Protein AF-A0A5K3FWZ1-F1 (afdb_monomer_lite)

pLDDT: mean 82.26, std 16.2, range [32.91, 98.75]

Sequence (265 aa):
VGGKDLIKRSWKDLSDYVTLICDGVNLTSRLTELRPHVLLFLNIPKYSAGTVPWGHSSDPESQQRIDDKKIEVIGLTTASLATLQMGGHGDRICQCSEVQLTTRKVIPMQVDGEPCRLGPSIITIKLRNQAFVVQKSRRIDGSSPAHFSAANTSGRLVKIYIIYPDQSGTPETLDHLCQSAQHFVSLRIGPYSDLSAVRRQIKHFSNSPNCSASTVLPKQWIFLDMTAINGFVFGIDPNLESAHFITDILSNDNELFLLRQDDQK

Foldseek 3Di:
DDVVVLVVLVQLVVLVFKWKAFPNRTLSVVCVVQSFSDKDKDLDQADDPRFGQLADDPDPVSDRDNPPLWIFIFGHHSVQVVCRVVNGYTHGSDIGQKMWMFGRAFDWDDDPRRTDTDGGDIDMDHDDDDDDDDDDPDDPPPPDVPPPDPDDDQADWAWEWEFDDDPPPDPAFPVRRVVRTHTFDTDRHHQFDFQVNVVVVVVVLLPDPPNPTPDHDAPDKFWWQPPDDVRDIDTDDPVCRRVDGLNRRADPVNYTYIYHDDDDD

Organism: Mesocestoides corti (NCBI:txid53468)

Structure (mmCIF, N/CA/C/O backbone):
data_AF-A0A5K3FWZ1-F1
#
_entry.id   AF-A0A5K3FWZ1-F1
#
loop_
_atom_site.group_PDB
_atom_site.id
_atom_site.type_symbol
_atom_site.label_atom_id
_atom_site.label_alt_id
_atom_site.label_comp_id
_atom_site.label_asym_id
_atom_site.label_entity_id
_atom_site.label_seq_id
_atom_site.pdbx_PDB_ins_code
_atom_site.Cartn_x
_atom_site.Cartn_y
_atom_site.Cartn_z
_atom_site.occupancy
_atom_site.B_iso_or_equiv
_atom_site.auth_seq_id
_atom_site.auth_comp_id
_atom_site.auth_asym_id
_atom_site.auth_atom_id
_atom_site.pdbx_PDB_model_num
ATOM 1 N N . VAL A 1 1 ? -19.034 4.612 3.004 1.00 46.56 1 VAL A N 1
ATOM 2 C CA . VAL A 1 1 ? -18.635 5.679 3.956 1.00 46.56 1 VAL A CA 1
ATOM 3 C C . VAL A 1 1 ? -18.274 6.893 3.121 1.00 46.56 1 VAL A C 1
ATOM 5 O O . VAL A 1 1 ? -17.446 6.748 2.238 1.00 46.56 1 VAL A O 1
ATOM 8 N N . GLY A 1 2 ? -18.947 8.033 3.275 1.00 50.38 2 GLY A N 1
ATOM 9 C CA . GLY A 1 2 ? -18.686 9.221 2.445 1.00 50.38 2 GLY A CA 1
ATOM 10 C C . GLY A 1 2 ? -18.022 10.332 3.254 1.00 50.38 2 GLY A C 1
ATOM 11 O O . GLY A 1 2 ? -18.261 10.430 4.456 1.00 50.38 2 GLY A O 1
ATOM 12 N N . GLY A 1 3 ? -17.265 11.222 2.602 1.00 58.53 3 GLY A N 1
ATOM 13 C CA . GLY A 1 3 ? -16.641 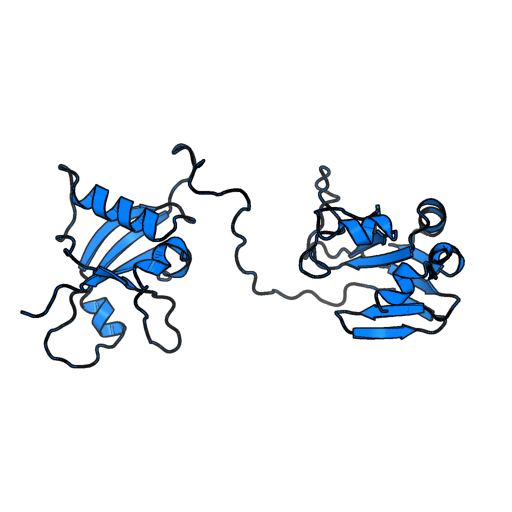12.389 3.252 1.00 58.53 3 GLY A CA 1
ATOM 14 C C . GLY A 1 3 ? -17.611 13.250 4.081 1.00 58.53 3 GLY A C 1
ATOM 15 O O . GLY A 1 3 ? -17.201 13.902 5.038 1.00 58.53 3 GLY A O 1
ATOM 16 N N . LYS A 1 4 ? -18.920 13.178 3.797 1.00 57.53 4 LYS A N 1
ATOM 17 C CA . LYS A 1 4 ? -19.986 13.834 4.571 1.00 57.53 4 LYS A CA 1
ATOM 18 C C . LYS A 1 4 ? -20.065 13.389 6.042 1.00 57.53 4 LYS A C 1
ATOM 20 O O . LYS A 1 4 ? -20.299 14.242 6.895 1.00 57.53 4 LYS A O 1
ATOM 25 N N . ASP A 1 5 ? -19.857 12.110 6.364 1.00 58.50 5 ASP A N 1
ATOM 26 C CA . ASP A 1 5 ? -19.957 11.615 7.754 1.00 58.50 5 ASP A CA 1
ATOM 27 C C . ASP A 1 5 ? -18.723 12.003 8.591 1.00 58.50 5 ASP A C 1
ATOM 29 O O . ASP A 1 5 ? -18.830 12.277 9.788 1.00 58.50 5 ASP A O 1
ATOM 33 N N . LEU A 1 6 ? -17.558 12.129 7.943 1.00 56.94 6 LEU A N 1
ATOM 34 C CA . LEU A 1 6 ? -16.326 12.630 8.565 1.00 56.94 6 LEU A CA 1
ATOM 35 C C . LEU A 1 6 ? -16.440 14.113 8.941 1.00 56.94 6 LEU A C 1
ATOM 37 O O . LEU A 1 6 ? -16.020 14.502 10.032 1.00 56.94 6 LEU A O 1
ATOM 41 N N . ILE A 1 7 ? -17.070 14.923 8.083 1.00 56.81 7 ILE A N 1
ATOM 42 C CA . ILE A 1 7 ? -17.349 16.343 8.358 1.00 56.81 7 ILE A CA 1
ATOM 43 C C . ILE A 1 7 ? -18.337 16.482 9.526 1.00 56.81 7 ILE A C 1
ATOM 45 O O . ILE A 1 7 ? -18.160 17.337 10.392 1.00 56.81 7 ILE A O 1
ATOM 49 N N . LYS A 1 8 ? -19.338 15.594 9.608 1.00 58.47 8 LYS A N 1
ATOM 50 C CA . LYS A 1 8 ? -20.315 15.563 10.709 1.00 58.47 8 LYS A CA 1
ATOM 51 C C . LYS A 1 8 ? -19.769 14.993 12.021 1.00 58.47 8 LYS A C 1
ATOM 53 O O . LYS A 1 8 ? -20.494 15.005 13.012 1.00 58.47 8 LYS A O 1
ATOM 58 N N . ARG A 1 9 ? -18.513 14.519 12.058 1.00 62.44 9 ARG A N 1
ATOM 59 C CA . ARG A 1 9 ? -17.860 13.968 13.263 1.00 62.44 9 ARG A CA 1
ATOM 60 C C . ARG A 1 9 ? -18.674 12.849 13.939 1.00 62.44 9 ARG A C 1
ATOM 62 O O . ARG A 1 9 ? -18.544 12.635 15.139 1.00 62.44 9 ARG A O 1
ATOM 69 N N . SER A 1 10 ? -19.491 12.115 13.181 1.00 65.06 10 SER A N 1
ATOM 70 C CA . SER A 1 10 ? -20.452 11.141 13.724 1.00 65.06 10 SER A CA 1
ATOM 71 C C . SER A 1 10 ? -19.809 9.889 14.337 1.00 65.06 10 SER A C 1
ATOM 73 O O . SER A 1 10 ? -20.514 9.057 14.898 1.00 65.06 10 SER A O 1
ATOM 75 N N . TRP A 1 11 ? -18.486 9.748 14.213 1.00 76.44 11 TRP A N 1
ATOM 76 C CA . TRP A 1 11 ? -17.707 8.578 14.632 1.00 76.44 11 TRP A CA 1
ATOM 77 C C . TRP A 1 11 ? -16.630 8.904 15.673 1.00 76.44 11 TRP A C 1
ATOM 79 O O . TRP A 1 11 ? -15.697 8.133 15.855 1.00 76.44 11 TRP A O 1
ATOM 89 N N . LYS A 1 12 ? -16.765 10.030 16.384 1.00 77.44 12 LYS A N 1
ATOM 90 C CA . LYS A 1 12 ? -15.873 10.409 17.498 1.00 77.44 12 LYS A CA 1
ATOM 91 C C . LYS A 1 12 ? -15.805 9.392 18.639 1.00 77.44 12 LYS A C 1
ATOM 93 O O . LYS A 1 12 ? -14.815 9.360 19.364 1.00 77.44 12 LYS A O 1
ATOM 98 N N . ASP A 1 13 ? -16.843 8.576 18.760 1.00 84.38 13 ASP A N 1
ATOM 99 C CA . ASP A 1 13 ? -17.013 7.600 19.835 1.00 84.38 13 ASP A CA 1
ATOM 100 C C . ASP A 1 13 ? -16.911 6.165 19.298 1.00 84.38 13 ASP A C 1
ATOM 102 O O . ASP A 1 13 ? -17.47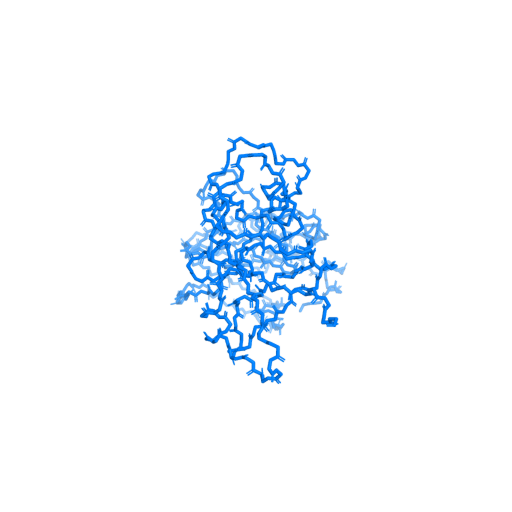6 5.238 19.867 1.00 84.38 13 ASP A O 1
ATOM 106 N N . LEU A 1 14 ? -16.225 5.962 18.161 1.00 90.31 14 LEU A N 1
ATOM 107 C CA . LEU A 1 14 ? -16.044 4.638 17.555 1.00 90.31 14 LEU A CA 1
ATOM 108 C C . LEU A 1 14 ? -15.515 3.615 18.572 1.00 90.31 14 LEU A C 1
ATOM 110 O O . LEU A 1 14 ? -16.021 2.492 18.607 1.00 90.31 14 LEU A O 1
ATOM 114 N N . SER A 1 15 ? -14.555 4.022 19.412 1.00 92.00 15 SER A N 1
ATOM 115 C CA . SER A 1 15 ? -13.960 3.217 20.489 1.00 92.00 15 SER A CA 1
ATOM 116 C C . SER A 1 15 ? -14.999 2.559 21.395 1.00 92.00 15 SER A C 1
ATOM 118 O O . SER A 1 15 ? -14.827 1.413 21.804 1.00 92.00 15 SER A O 1
ATOM 120 N N . ASP A 1 16 ? -16.114 3.237 21.654 1.00 93.31 16 ASP A N 1
ATOM 121 C CA . ASP A 1 16 ? -17.126 2.794 22.616 1.00 93.31 16 ASP A CA 1
ATOM 122 C C . ASP A 1 16 ? -17.955 1.629 22.060 1.00 93.31 16 ASP A C 1
ATOM 124 O O . ASP A 1 16 ? -18.544 0.836 22.802 1.00 93.31 16 ASP A O 1
ATOM 128 N N . TYR A 1 17 ? -17.958 1.464 20.735 1.00 94.50 17 TYR A N 1
ATOM 129 C CA . TYR A 1 17 ? -18.729 0.446 20.026 1.00 94.50 17 TYR A CA 1
ATOM 130 C C . TYR A 1 17 ? -17.875 -0.687 19.468 1.00 94.50 17 TYR A C 1
ATOM 132 O O . TYR A 1 17 ? -18.436 -1.594 18.849 1.00 94.50 17 TYR A O 1
ATOM 140 N N . VAL A 1 18 ? -16.556 -0.667 19.678 1.00 96.69 18 VAL A N 1
ATOM 141 C CA . VAL A 1 18 ? -15.659 -1.708 19.173 1.00 96.69 18 VAL A CA 1
ATOM 142 C C . VAL A 1 18 ? -14.824 -2.363 20.269 1.00 96.69 18 VAL A C 1
ATOM 144 O O . VAL A 1 18 ? -14.639 -1.822 21.356 1.00 96.69 18 VAL A O 1
ATOM 147 N N . THR A 1 19 ? -14.354 -3.573 19.994 1.00 98.31 19 THR A N 1
ATOM 148 C CA . THR A 1 19 ? -13.321 -4.273 20.765 1.00 98.31 19 THR A CA 1
ATOM 149 C C . THR A 1 19 ? -12.320 -4.816 19.766 1.00 98.31 19 THR A C 1
ATOM 151 O O . THR A 1 19 ? -12.723 -5.422 18.773 1.00 98.31 19 T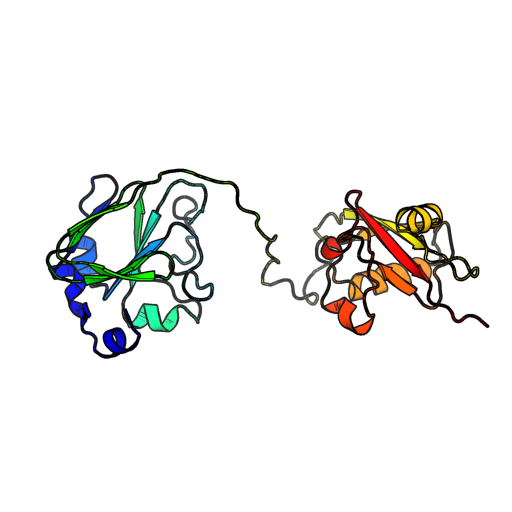HR A O 1
ATOM 154 N N . LEU A 1 20 ? -11.036 -4.585 20.020 1.00 98.62 20 LEU A N 1
ATOM 155 C CA . LEU A 1 20 ? -9.953 -4.974 19.127 1.00 98.62 20 LEU A CA 1
ATOM 156 C C . LEU A 1 20 ? -9.033 -5.957 19.837 1.00 98.62 20 LEU A C 1
ATOM 158 O O . LEU A 1 20 ? -8.486 -5.647 20.894 1.00 98.62 20 LEU A O 1
ATOM 162 N N . ILE A 1 21 ? -8.860 -7.126 19.234 1.00 98.75 21 ILE A N 1
ATOM 163 C CA . ILE A 1 21 ? -7.888 -8.133 19.646 1.00 98.75 21 ILE A CA 1
ATOM 164 C C . ILE A 1 21 ? -6.946 -8.362 18.466 1.00 98.75 21 ILE A C 1
ATOM 166 O O . ILE A 1 21 ? -7.402 -8.531 17.335 1.00 98.75 21 ILE A O 1
ATOM 170 N N . CYS A 1 22 ? -5.642 -8.329 18.714 1.00 98.62 22 CYS A N 1
ATOM 171 C CA . CYS A 1 22 ? -4.603 -8.530 17.706 1.00 98.62 22 CYS A CA 1
ATOM 172 C C . CYS A 1 22 ? -3.587 -9.535 18.244 1.00 98.62 22 CYS A C 1
ATOM 174 O O . CYS A 1 22 ? -3.086 -9.347 19.350 1.00 98.62 22 CYS A O 1
ATOM 176 N N . ASP A 1 23 ? -3.336 -10.620 17.509 1.00 98.19 23 ASP A N 1
ATOM 177 C CA . ASP A 1 23 ? -2.481 -11.740 17.944 1.00 98.19 23 ASP A CA 1
ATOM 178 C C . ASP A 1 23 ? -2.810 -12.228 19.381 1.00 98.19 23 ASP A C 1
ATOM 180 O O . ASP A 1 23 ? -1.936 -12.523 20.191 1.00 98.19 23 ASP A O 1
ATOM 184 N N . GLY A 1 24 ? -4.105 -12.270 19.726 1.00 98.00 24 GLY A N 1
ATOM 185 C CA . GLY A 1 24 ? -4.604 -12.669 21.053 1.00 98.00 24 GLY A CA 1
ATOM 186 C C . GLY A 1 24 ? -4.527 -11.589 22.143 1.00 98.00 24 GLY A C 1
ATOM 187 O O . GLY A 1 24 ? -5.092 -11.770 23.222 1.00 98.00 24 GLY A O 1
ATOM 188 N N . VAL A 1 25 ? -3.902 -10.441 21.874 1.00 98.44 25 VAL A N 1
ATOM 189 C CA . VAL A 1 25 ? -3.782 -9.320 22.816 1.00 98.44 25 VAL A CA 1
ATOM 190 C C . VAL A 1 25 ? -4.952 -8.356 22.647 1.00 98.44 25 VAL A C 1
ATOM 192 O O . VAL A 1 25 ? -5.227 -7.876 21.549 1.00 98.44 25 VAL A O 1
ATOM 195 N N . ASN A 1 26 ? -5.645 -8.032 23.741 1.00 98.38 26 ASN A N 1
ATOM 196 C CA . ASN A 1 26 ? -6.725 -7.047 23.725 1.00 98.38 26 ASN A CA 1
ATOM 197 C C . ASN A 1 26 ? -6.158 -5.617 23.703 1.00 98.38 26 ASN A C 1
ATOM 199 O O . ASN A 1 26 ? -5.582 -5.154 24.684 1.00 98.38 26 ASN A O 1
ATOM 203 N N . LEU A 1 27 ? -6.372 -4.910 22.594 1.00 98.50 27 LEU A N 1
ATOM 204 C CA . LEU A 1 27 ? -5.908 -3.541 22.353 1.00 98.50 27 LEU A CA 1
ATOM 205 C C . LEU A 1 27 ? -7.028 -2.495 22.475 1.00 98.50 27 LEU A C 1
ATOM 207 O O . LEU A 1 27 ? -6.860 -1.346 22.071 1.00 98.50 27 LEU A O 1
ATOM 211 N N . THR A 1 28 ? -8.177 -2.855 23.050 1.00 97.56 28 THR A N 1
ATOM 212 C CA . THR A 1 28 ? -9.329 -1.942 23.176 1.00 97.56 28 THR A CA 1
ATOM 213 C C . THR A 1 28 ? -8.999 -0.698 24.004 1.00 97.56 28 THR A C 1
ATOM 215 O O . THR A 1 28 ? -9.440 0.392 23.657 1.00 97.56 28 THR A O 1
ATOM 218 N N . SER A 1 29 ? -8.163 -0.818 25.040 1.00 97.00 29 SER A N 1
ATOM 219 C CA . SER A 1 29 ? -7.707 0.330 25.840 1.00 97.00 29 SER A CA 1
ATOM 220 C C . SER A 1 29 ? -6.943 1.364 25.007 1.00 97.00 29 SER A C 1
ATOM 222 O O . SER A 1 29 ? -7.158 2.562 25.179 1.00 97.00 29 SER A O 1
ATOM 224 N N . ARG A 1 30 ? -6.118 0.916 24.049 1.00 97.12 30 ARG A N 1
ATOM 225 C CA . ARG A 1 30 ? -5.409 1.802 23.111 1.00 97.12 30 ARG A CA 1
ATOM 226 C C . ARG A 1 30 ? -6.378 2.545 22.199 1.00 97.12 30 ARG A C 1
ATOM 228 O O . ARG A 1 30 ? -6.144 3.706 21.886 1.00 97.12 30 ARG A O 1
ATOM 235 N N . LEU A 1 31 ? -7.492 1.921 21.810 1.00 96.50 31 LEU A N 1
ATOM 236 C CA . LEU A 1 31 ? -8.538 2.612 21.049 1.00 96.50 31 LEU A CA 1
ATOM 237 C C . LEU A 1 31 ? -9.215 3.705 21.876 1.00 96.50 31 LEU A C 1
ATOM 239 O O . LEU A 1 31 ? -9.464 4.791 21.358 1.00 96.50 31 LEU A O 1
ATOM 243 N N . THR A 1 32 ? -9.490 3.439 23.153 1.00 94.56 32 THR A N 1
ATOM 244 C CA . THR A 1 32 ? -10.057 4.437 24.071 1.00 94.56 32 THR A CA 1
ATOM 245 C C . THR A 1 32 ? -9.108 5.617 24.287 1.00 94.56 32 THR A C 1
ATOM 247 O O . THR A 1 32 ? -9.559 6.758 24.327 1.00 94.56 32 THR A O 1
ATOM 250 N N . GLU A 1 33 ? -7.803 5.359 24.390 1.00 95.44 33 GLU A N 1
ATOM 251 C CA . GLU A 1 33 ? -6.764 6.386 24.537 1.00 95.44 33 GLU A CA 1
ATOM 252 C C . GLU A 1 33 ? -6.649 7.270 23.286 1.00 95.44 33 GLU A C 1
ATOM 254 O O . GLU A 1 33 ? -6.702 8.495 23.380 1.00 95.44 33 GLU A O 1
ATOM 259 N N . LEU A 1 34 ? -6.538 6.651 22.107 1.00 94.81 34 LEU A N 1
ATOM 260 C CA . LEU A 1 34 ? -6.309 7.357 20.842 1.00 94.81 34 LEU A CA 1
ATOM 261 C C . LEU A 1 34 ? -7.575 8.021 20.277 1.00 94.81 34 LEU A C 1
ATOM 263 O O . LEU A 1 34 ? -7.481 8.906 19.428 1.00 94.81 34 LEU A O 1
ATOM 267 N N . ARG A 1 35 ? -8.763 7.576 20.713 1.00 93.88 35 ARG A N 1
ATOM 268 C CA . ARG A 1 35 ? -10.083 8.000 20.206 1.00 93.88 35 ARG A CA 1
ATOM 269 C C . ARG A 1 35 ? -10.129 8.127 18.672 1.00 93.88 35 ARG A C 1
ATOM 271 O O . ARG A 1 35 ? -10.527 9.175 18.148 1.00 93.88 35 ARG A O 1
ATOM 278 N N . PRO A 1 36 ? -9.717 7.088 17.920 1.00 95.25 36 PRO A N 1
ATOM 279 C CA . PRO A 1 36 ? -9.717 7.164 16.471 1.00 95.25 36 PRO A CA 1
ATOM 280 C C . PRO A 1 36 ? -11.156 7.262 15.961 1.00 95.25 36 PRO A C 1
ATOM 282 O O . PRO A 1 36 ? -12.066 6.612 16.472 1.00 95.25 36 PRO A O 1
ATOM 285 N N . HIS A 1 37 ? -11.360 8.054 14.914 1.00 93.31 37 HIS A N 1
ATOM 286 C CA . HIS A 1 37 ? -12.647 8.135 14.222 1.00 93.31 37 HIS A CA 1
ATOM 287 C C . HIS A 1 37 ? -12.782 7.053 13.145 1.00 93.31 37 HIS A C 1
ATOM 289 O O . HIS A 1 37 ? -13.889 6.734 12.715 1.00 93.31 37 HIS A O 1
ATOM 295 N N . VAL A 1 38 ? -11.648 6.523 12.682 1.00 93.88 38 VAL A N 1
ATOM 296 C CA . VAL A 1 38 ? -11.543 5.467 11.678 1.00 93.88 38 VAL A CA 1
ATOM 297 C C . VAL A 1 38 ? -10.465 4.485 12.124 1.00 93.88 38 VAL A C 1
ATOM 299 O O . VAL A 1 38 ? -9.376 4.895 12.522 1.00 93.88 38 VAL A O 1
ATOM 302 N N . LEU A 1 39 ? -10.772 3.192 12.029 1.00 97.06 39 LEU A N 1
ATOM 303 C CA . LEU A 1 39 ? -9.776 2.127 12.078 1.00 97.06 39 LEU A CA 1
ATOM 304 C C . LEU A 1 39 ? -9.448 1.712 10.651 1.00 97.06 39 LEU A C 1
ATOM 306 O O . LEU A 1 39 ? -10.351 1.416 9.867 1.00 97.06 39 LEU A O 1
ATOM 310 N N . LEU A 1 40 ? -8.162 1.712 10.325 1.00 97.38 40 LEU A N 1
ATOM 311 C CA . LEU A 1 40 ? -7.649 1.309 9.029 1.00 97.38 40 LEU A CA 1
ATOM 312 C C . LEU A 1 40 ? -6.763 0.076 9.211 1.00 97.38 40 LEU A C 1
ATOM 314 O O . LEU A 1 40 ? -5.842 0.087 10.022 1.00 97.38 40 LEU A O 1
ATOM 318 N N . PHE A 1 41 ? -7.061 -0.970 8.445 1.00 98.00 41 PHE A N 1
ATOM 319 C CA . PHE A 1 41 ? -6.290 -2.208 8.383 1.00 98.00 41 PHE A CA 1
ATOM 320 C C . PHE A 1 41 ? -5.636 -2.273 7.007 1.00 98.00 41 PHE A C 1
ATOM 322 O O . PHE A 1 41 ? -6.347 -2.235 6.001 1.00 98.00 41 PHE A O 1
ATOM 329 N N . LEU A 1 42 ? -4.306 -2.323 6.947 1.00 96.75 42 LEU A N 1
ATOM 330 C CA . LEU A 1 42 ? -3.568 -2.380 5.686 1.00 96.75 42 LEU A CA 1
ATOM 331 C C . LEU A 1 42 ? -2.790 -3.687 5.566 1.00 96.75 42 LEU A C 1
ATOM 333 O O . LEU A 1 42 ? -2.199 -4.152 6.528 1.00 96.75 42 LEU A O 1
ATOM 337 N N . ASN A 1 43 ? -2.791 -4.238 4.354 1.00 94.94 43 ASN A N 1
ATOM 338 C CA . ASN A 1 43 ? -1.879 -5.299 3.914 1.00 94.94 43 ASN A CA 1
ATOM 339 C C . ASN A 1 43 ? -0.868 -4.775 2.872 1.00 94.94 43 ASN A C 1
ATOM 341 O O . ASN A 1 43 ? 0.065 -5.471 2.485 1.00 94.94 43 ASN A O 1
ATOM 345 N N . ILE A 1 44 ? -1.077 -3.554 2.359 1.00 92.19 44 ILE A N 1
ATOM 346 C CA . ILE A 1 44 ? -0.163 -2.890 1.426 1.00 92.19 44 ILE A CA 1
ATOM 347 C C . ILE A 1 44 ? 0.184 -1.475 1.909 1.00 92.19 44 ILE A C 1
ATOM 349 O O . ILE A 1 44 ? -0.665 -0.816 2.512 1.00 92.19 44 ILE A O 1
ATOM 353 N N . PRO A 1 45 ? 1.375 -0.939 1.572 1.00 88.19 45 PRO A N 1
ATOM 354 C CA . PRO A 1 45 ? 1.827 0.349 2.090 1.00 88.19 45 PRO A CA 1
ATOM 355 C C . PRO A 1 45 ? 1.036 1.575 1.667 1.00 88.19 45 PRO A C 1
ATOM 357 O O . PRO A 1 45 ? 1.252 2.670 2.186 1.00 88.19 45 PRO A O 1
ATOM 360 N N . LYS A 1 46 ? 0.193 1.428 0.647 1.00 90.25 46 LYS A N 1
ATOM 361 C CA . LYS A 1 46 ? -0.441 2.545 -0.032 1.00 90.25 46 LYS A CA 1
ATOM 362 C C . LYS A 1 46 ? -1.942 2.503 0.160 1.00 90.25 46 LYS A C 1
ATOM 364 O O . LYS A 1 46 ? -2.581 1.486 -0.076 1.00 90.25 46 LYS A O 1
ATOM 369 N N . TYR A 1 47 ? -2.494 3.649 0.530 1.00 92.31 47 TYR A N 1
ATOM 370 C CA . TYR A 1 47 ? -3.923 3.846 0.733 1.00 92.31 47 TYR A CA 1
ATOM 371 C C . TYR A 1 47 ? -4.369 5.154 0.077 1.00 92.31 47 TYR A C 1
ATOM 373 O O . TYR A 1 47 ? -3.561 6.067 -0.074 1.00 92.31 47 TYR A O 1
ATOM 381 N N . SER A 1 48 ? -5.644 5.244 -0.314 1.00 84.88 48 SER A N 1
ATOM 382 C CA . SER A 1 48 ? -6.319 6.465 -0.787 1.00 84.88 48 SER A CA 1
ATOM 383 C C . SER A 1 48 ? -5.441 7.390 -1.645 1.00 84.88 48 SER A C 1
ATOM 385 O O . SER A 1 48 ? -4.883 8.366 -1.144 1.00 84.88 48 SER A O 1
ATOM 387 N N . ALA A 1 49 ? -5.337 7.096 -2.943 1.00 85.56 49 ALA A N 1
ATOM 388 C CA . ALA A 1 49 ? -4.506 7.846 -3.895 1.00 85.56 49 ALA A CA 1
ATOM 389 C C . ALA A 1 49 ? -2.989 7.821 -3.593 1.00 85.56 49 ALA A C 1
ATOM 391 O O . ALA A 1 49 ? -2.259 8.731 -3.964 1.00 85.56 49 ALA A O 1
ATOM 392 N N . GLY A 1 50 ? -2.489 6.757 -2.955 1.00 85.25 50 GLY A N 1
ATOM 393 C CA . GLY A 1 50 ? -1.045 6.532 -2.807 1.00 85.25 50 GLY A CA 1
ATOM 394 C C . GLY A 1 50 ? -0.395 7.165 -1.570 1.00 85.25 50 GLY A C 1
ATOM 395 O O . GLY A 1 50 ? 0.839 7.207 -1.486 1.00 85.25 50 GLY A O 1
ATOM 396 N N . THR A 1 51 ? -1.195 7.601 -0.594 1.00 87.38 51 THR A N 1
ATOM 397 C CA . THR A 1 51 ? -0.726 8.029 0.738 1.00 87.38 51 THR A CA 1
ATOM 398 C C . THR A 1 51 ? -0.110 6.868 1.522 1.00 87.38 51 THR A C 1
ATOM 400 O O . THR A 1 51 ? -0.291 5.705 1.154 1.00 87.38 51 THR A O 1
ATOM 403 N N . VAL A 1 52 ? 0.629 7.176 2.596 1.00 91.06 52 VAL A N 1
ATOM 404 C CA . VAL A 1 52 ? 1.319 6.192 3.454 1.00 91.06 52 VAL A CA 1
ATOM 405 C C . VAL A 1 52 ? 0.847 6.348 4.905 1.00 91.06 52 VAL A C 1
ATOM 407 O O . VAL A 1 52 ? 1.551 6.947 5.715 1.00 91.06 52 VAL A O 1
ATOM 410 N N . PRO A 1 53 ? -0.345 5.842 5.272 1.00 93.88 53 PRO A N 1
ATOM 411 C CA . PRO A 1 53 ? -0.908 6.090 6.600 1.00 93.88 53 PRO A CA 1
ATOM 412 C C . PRO A 1 53 ? -0.106 5.474 7.750 1.00 93.88 53 PRO A C 1
ATOM 414 O O . PRO A 1 53 ? -0.230 5.954 8.873 1.00 93.88 53 PRO A O 1
ATOM 417 N N . TRP A 1 54 ? 0.701 4.435 7.492 1.00 94.00 54 TRP A N 1
ATOM 418 C CA . TRP A 1 54 ? 1.610 3.853 8.491 1.00 94.00 54 TRP A CA 1
ATOM 419 C C . TRP A 1 54 ? 2.806 4.766 8.804 1.00 94.00 54 TRP A C 1
ATOM 421 O O . TRP A 1 54 ? 3.371 4.705 9.893 1.00 94.00 54 TRP A O 1
ATOM 431 N N . GLY A 1 55 ? 3.174 5.643 7.865 1.00 88.94 55 GLY A N 1
ATOM 432 C CA . GLY A 1 55 ? 4.352 6.499 7.961 1.00 88.94 55 GLY A CA 1
ATOM 433 C C . GLY A 1 55 ? 5.677 5.742 7.823 1.00 88.94 55 GLY A C 1
ATOM 434 O O . GLY A 1 55 ? 5.740 4.624 7.308 1.00 88.94 55 GLY A O 1
ATOM 435 N N . HIS A 1 56 ? 6.754 6.386 8.275 1.00 79.81 56 HIS A N 1
ATOM 436 C CA . HIS A 1 56 ? 8.105 5.828 8.277 1.00 79.81 56 HIS A CA 1
ATOM 437 C C . HIS A 1 56 ? 8.544 5.525 9.711 1.00 79.81 56 HIS A C 1
ATOM 439 O O . HIS A 1 56 ? 8.506 6.397 10.577 1.00 79.81 56 HIS A O 1
ATOM 445 N N . SER A 1 57 ? 8.977 4.288 9.954 1.00 74.62 57 SER A N 1
ATOM 446 C CA . SER A 1 57 ? 9.591 3.880 11.216 1.00 74.62 57 SER A CA 1
ATOM 447 C C . SER A 1 57 ? 11.109 3.896 11.090 1.00 74.62 57 SER A C 1
ATOM 449 O O . SER A 1 57 ? 11.647 3.354 10.124 1.00 74.62 57 SER A O 1
ATOM 451 N N . SER A 1 58 ? 11.799 4.467 12.078 1.00 71.25 58 SER A N 1
ATOM 452 C CA . SER A 1 58 ? 13.246 4.281 12.239 1.00 71.25 58 SER A CA 1
ATOM 453 C C . SER A 1 58 ? 13.593 2.883 12.753 1.00 71.25 58 SER A C 1
ATOM 455 O O . SER A 1 58 ? 14.707 2.422 12.539 1.00 71.25 58 SER A O 1
ATOM 457 N N . ASP A 1 59 ? 12.648 2.222 13.427 1.00 75.62 59 ASP A N 1
ATOM 458 C CA . ASP A 1 59 ? 12.770 0.828 13.847 1.00 75.62 59 ASP A CA 1
ATOM 459 C C . ASP A 1 59 ? 12.510 -0.107 12.649 1.00 75.62 59 ASP A C 1
ATOM 461 O O . ASP A 1 59 ? 11.388 -0.068 12.121 1.00 75.62 59 ASP A O 1
ATOM 465 N N . PRO A 1 60 ? 13.506 -0.915 12.223 1.00 73.25 60 PRO A N 1
ATOM 466 C CA . PRO A 1 60 ? 13.380 -1.859 11.114 1.00 73.25 60 PRO A CA 1
ATOM 467 C C . PRO A 1 60 ? 12.269 -2.893 11.306 1.00 73.25 60 PRO A C 1
ATOM 469 O O . PRO A 1 60 ? 11.592 -3.227 10.339 1.00 73.25 60 PRO A O 1
ATOM 472 N N . GLU A 1 61 ? 12.046 -3.360 12.537 1.00 73.81 61 GLU A N 1
ATOM 473 C CA . GLU A 1 61 ? 11.028 -4.382 12.832 1.00 73.81 61 GLU A CA 1
AT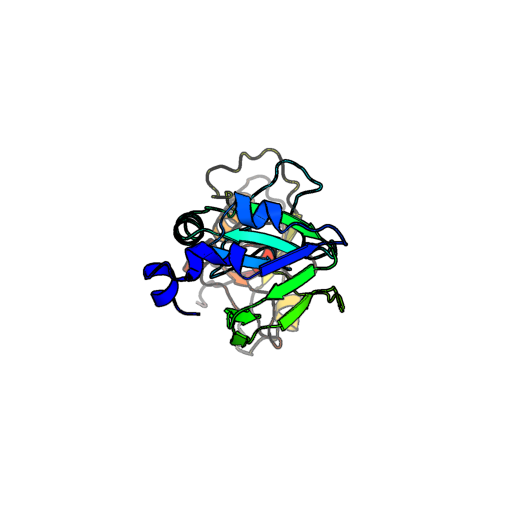OM 474 C C . GLU A 1 61 ? 9.604 -3.824 12.719 1.00 73.81 61 GLU A C 1
ATOM 476 O O . GLU A 1 61 ? 8.659 -4.556 12.447 1.00 73.81 61 GLU A O 1
ATOM 481 N N . SER A 1 62 ? 9.461 -2.506 12.868 1.00 78.62 62 SER A N 1
ATOM 482 C CA . SER A 1 62 ? 8.195 -1.783 12.722 1.00 78.62 62 SER A CA 1
ATOM 483 C C . SER A 1 62 ? 7.992 -1.209 11.308 1.00 78.62 62 SER A C 1
ATOM 485 O O . SER A 1 62 ? 7.136 -0.333 11.096 1.00 78.62 62 SER A O 1
ATOM 487 N N . GLN A 1 63 ? 8.826 -1.604 10.338 1.00 85.62 63 GLN A N 1
ATOM 488 C CA . GLN A 1 63 ? 8.643 -1.218 8.941 1.00 85.62 63 GLN A CA 1
ATOM 489 C C . GLN A 1 63 ? 7.537 -2.049 8.300 1.00 85.62 63 GLN A C 1
ATOM 491 O O . GLN A 1 63 ? 7.496 -3.268 8.407 1.00 85.62 63 GLN A O 1
ATOM 496 N N . GLN A 1 64 ? 6.654 -1.363 7.584 1.00 88.75 64 GLN A N 1
ATOM 497 C CA . GLN A 1 64 ? 5.593 -2.008 6.830 1.00 88.75 64 GLN A CA 1
ATOM 498 C C . GLN A 1 64 ? 6.154 -2.704 5.593 1.00 88.75 64 GLN A C 1
ATOM 500 O O . GLN A 1 64 ? 6.850 -2.083 4.779 1.00 88.75 64 GLN A O 1
ATOM 505 N N . ARG A 1 65 ? 5.784 -3.970 5.412 1.00 87.62 65 ARG A N 1
ATOM 506 C CA . ARG A 1 65 ? 6.154 -4.767 4.246 1.00 87.62 65 ARG A CA 1
ATOM 507 C C . ARG A 1 65 ? 4.949 -5.540 3.725 1.00 87.62 65 ARG A C 1
ATOM 509 O O . ARG A 1 65 ? 4.045 -5.885 4.461 1.00 87.62 65 ARG A O 1
ATOM 516 N N . ILE A 1 66 ? 4.934 -5.811 2.422 1.00 89.00 66 ILE A N 1
ATOM 517 C CA . ILE A 1 66 ? 3.844 -6.580 1.788 1.00 89.00 66 ILE A CA 1
ATOM 518 C C . ILE A 1 66 ? 4.012 -8.094 1.949 1.00 89.00 66 ILE A C 1
ATOM 520 O O . ILE A 1 66 ? 3.121 -8.867 1.599 1.00 89.00 66 ILE A O 1
ATOM 524 N N . ASP A 1 67 ? 5.195 -8.530 2.376 1.00 90.19 67 ASP A N 1
ATOM 525 C CA . ASP A 1 67 ? 5.631 -9.920 2.351 1.00 90.19 67 ASP A CA 1
ATOM 526 C C . ASP A 1 67 ? 5.981 -10.485 3.733 1.00 90.19 67 ASP A C 1
ATOM 528 O O . ASP A 1 67 ? 6.373 -11.647 3.839 1.00 90.19 67 ASP A O 1
ATOM 532 N N . ASP A 1 68 ? 5.795 -9.695 4.790 1.00 91.56 68 ASP A N 1
ATOM 533 C CA . ASP A 1 68 ? 6.051 -10.070 6.184 1.00 91.56 68 ASP A CA 1
ATOM 534 C C . ASP A 1 68 ? 4.887 -10.830 6.845 1.00 91.56 68 ASP A C 1
ATOM 536 O O . ASP A 1 68 ? 5.030 -11.316 7.968 1.00 91.56 68 ASP A O 1
ATOM 540 N N . LYS A 1 69 ? 3.758 -10.987 6.135 1.00 94.19 69 LYS A N 1
ATOM 541 C CA . LYS A 1 69 ? 2.539 -11.661 6.621 1.00 94.19 69 LYS A CA 1
ATOM 542 C C . LYS A 1 69 ? 1.895 -10.936 7.810 1.00 94.19 69 LYS A C 1
ATOM 544 O O . LYS A 1 69 ? 1.242 -11.579 8.645 1.00 94.19 69 LYS A O 1
ATOM 549 N N . LYS A 1 70 ? 2.095 -9.622 7.902 1.00 95.19 70 LYS A N 1
ATOM 550 C CA . LYS A 1 70 ? 1.502 -8.754 8.913 1.00 95.19 70 LYS A CA 1
ATOM 551 C C . LYS A 1 70 ? 0.455 -7.823 8.307 1.00 95.19 70 LYS A C 1
ATOM 553 O O . LYS A 1 70 ? 0.352 -7.641 7.100 1.00 95.19 70 LYS A O 1
ATOM 558 N N . ILE A 1 71 ? -0.377 -7.300 9.197 1.00 96.94 71 ILE A N 1
ATOM 559 C CA . ILE A 1 71 ? -1.404 -6.300 8.946 1.00 96.94 71 ILE A CA 1
ATOM 560 C C . ILE A 1 71 ? -1.069 -5.103 9.821 1.00 96.94 71 ILE A C 1
ATOM 562 O O . ILE A 1 71 ? -0.935 -5.238 11.042 1.00 96.94 71 ILE A O 1
ATOM 566 N N . GLU A 1 72 ? -0.993 -3.927 9.214 1.00 97.38 72 GLU A N 1
ATOM 567 C CA . GLU A 1 72 ? -0.877 -2.667 9.935 1.00 97.38 72 GLU A CA 1
ATOM 568 C C . GLU A 1 72 ? -2.252 -2.214 10.420 1.00 97.38 72 GLU A C 1
ATOM 570 O O . GLU A 1 72 ? -3.160 -1.961 9.622 1.00 97.38 72 GLU A O 1
ATOM 575 N N . VAL A 1 73 ? -2.396 -2.069 11.737 1.00 98.12 73 VAL A N 1
ATOM 576 C CA . VAL A 1 73 ? -3.603 -1.539 12.374 1.00 98.12 73 VAL A CA 1
ATOM 577 C C . VAL A 1 73 ? -3.364 -0.084 12.752 1.00 98.12 73 VAL A C 1
ATOM 579 O O . VAL A 1 73 ? -2.473 0.229 13.544 1.00 98.12 73 VAL A O 1
ATOM 582 N N . ILE A 1 74 ? -4.162 0.816 12.181 1.00 97.88 74 ILE A N 1
ATOM 583 C CA . ILE A 1 74 ? -3.948 2.262 12.249 1.00 97.88 74 ILE A CA 1
ATOM 584 C C . ILE A 1 74 ? -5.200 2.954 12.775 1.00 97.88 74 ILE A C 1
ATOM 586 O O . ILE A 1 74 ? -6.307 2.745 12.274 1.00 97.88 74 ILE A O 1
ATOM 590 N N . GLY A 1 75 ? -5.010 3.816 13.769 1.00 97.12 75 GLY A N 1
ATOM 591 C CA . GLY A 1 75 ? -6.020 4.751 14.239 1.00 97.12 75 GLY A CA 1
ATOM 592 C C . GLY A 1 75 ? -5.933 6.061 13.465 1.00 97.12 75 GLY A C 1
ATOM 593 O O . GLY A 1 75 ? -4.861 6.650 13.337 1.00 97.12 75 GLY A O 1
ATOM 594 N N . LEU A 1 76 ? -7.060 6.536 12.938 1.00 95.31 76 LEU A N 1
ATOM 595 C CA . LEU A 1 76 ? -7.127 7.810 12.233 1.00 95.31 76 LEU A CA 1
ATOM 596 C C . LEU A 1 76 ? -8.179 8.728 12.853 1.00 95.31 76 LEU A C 1
ATOM 598 O O . LEU A 1 76 ? -9.349 8.370 12.994 1.00 95.31 76 LEU A O 1
ATOM 602 N N . THR A 1 77 ? -7.770 9.947 13.187 1.00 93.06 77 THR A N 1
ATOM 603 C CA . THR A 1 77 ? -8.667 11.040 13.562 1.00 93.06 77 THR A CA 1
ATOM 604 C C . THR A 1 77 ? -9.072 11.823 12.311 1.00 93.06 77 THR A C 1
ATOM 606 O O . THR A 1 77 ? -8.510 11.658 11.228 1.00 93.06 77 THR A O 1
ATOM 609 N N . THR A 1 78 ? -10.040 12.736 12.436 1.00 89.31 78 THR A N 1
ATOM 610 C CA . THR A 1 78 ? -10.369 13.655 11.327 1.00 89.31 78 THR A CA 1
ATOM 611 C C . THR A 1 78 ? -9.155 14.491 10.908 1.00 89.31 78 THR A C 1
ATOM 613 O O . THR A 1 78 ? -9.014 14.793 9.727 1.00 89.31 78 THR A O 1
ATOM 616 N N . ALA A 1 79 ? -8.283 14.851 11.857 1.00 90.38 79 ALA A N 1
ATOM 617 C CA . ALA A 1 79 ? -7.084 15.628 11.568 1.00 90.38 79 ALA A CA 1
ATOM 618 C C . ALA A 1 79 ? -6.069 14.809 10.762 1.00 90.38 79 ALA A C 1
ATOM 620 O O . ALA A 1 79 ? -5.621 15.284 9.724 1.00 90.38 79 ALA A O 1
ATOM 621 N N . SER A 1 80 ? -5.768 13.570 11.175 1.00 91.94 80 SER A N 1
ATOM 622 C CA . SER A 1 80 ? -4.822 12.736 10.425 1.00 91.94 80 SER A CA 1
ATOM 623 C C . SER A 1 80 ? -5.352 12.370 9.040 1.00 91.94 80 SER A C 1
ATOM 625 O O . SER A 1 80 ? -4.607 12.455 8.072 1.00 91.94 80 SER A O 1
ATOM 627 N N . LEU A 1 81 ? -6.654 12.086 8.896 1.00 90.62 81 LEU A N 1
ATOM 628 C CA . LEU A 1 81 ? -7.282 11.889 7.580 1.00 90.62 81 LEU A CA 1
ATOM 629 C C . LEU A 1 81 ? -7.101 13.094 6.649 1.00 90.62 81 LEU A C 1
ATOM 631 O O . LEU A 1 81 ? -6.848 12.908 5.460 1.00 90.62 81 LEU A O 1
ATOM 635 N N . ALA A 1 82 ? -7.226 14.316 7.174 1.00 89.00 82 ALA A N 1
ATOM 636 C CA . ALA A 1 82 ? -7.068 15.537 6.387 1.00 89.00 82 ALA A CA 1
ATOM 637 C C . ALA A 1 82 ? -5.614 15.775 5.945 1.00 89.00 82 ALA A C 1
ATOM 639 O O . ALA A 1 82 ? -5.387 16.380 4.899 1.00 89.00 82 ALA A O 1
ATOM 640 N N . THR A 1 83 ? -4.629 15.294 6.710 1.00 88.31 83 THR A N 1
ATOM 641 C CA . THR A 1 83 ? -3.204 15.497 6.416 1.00 88.31 83 THR A CA 1
ATOM 642 C C . THR A 1 83 ? -2.559 14.360 5.622 1.00 88.31 83 THR A C 1
ATOM 644 O O . THR A 1 83 ? -1.446 14.551 5.137 1.00 88.31 83 THR A O 1
ATOM 647 N N . LEU A 1 84 ? -3.235 13.220 5.407 1.00 87.00 84 LEU A N 1
ATOM 648 C CA . LEU A 1 84 ? -2.674 12.066 4.677 1.00 87.00 84 LEU A CA 1
ATOM 649 C C . LEU A 1 84 ? -2.097 12.436 3.298 1.00 87.00 84 LEU A C 1
ATOM 651 O O . LEU A 1 84 ? -1.026 11.962 2.929 1.00 87.00 84 LEU A O 1
ATOM 655 N N . GLN A 1 85 ? -2.778 13.305 2.542 1.00 84.19 85 GLN A N 1
ATOM 656 C CA . GLN A 1 85 ? -2.324 13.738 1.208 1.00 84.19 85 GLN A CA 1
ATOM 657 C C . GLN A 1 85 ? -1.093 14.658 1.252 1.00 84.19 85 GLN A C 1
ATOM 659 O O . GLN A 1 85 ? -0.402 14.811 0.253 1.00 84.19 85 GLN A O 1
ATOM 664 N N . MET A 1 86 ? -0.800 15.250 2.411 1.00 83.81 86 MET A N 1
ATOM 665 C CA . MET A 1 86 ? 0.358 16.120 2.646 1.00 83.81 86 MET A CA 1
ATOM 666 C C . MET A 1 86 ? 1.515 15.370 3.327 1.00 83.81 86 MET A C 1
ATOM 668 O O . MET A 1 86 ? 2.414 15.995 3.880 1.00 83.81 86 MET A O 1
ATOM 672 N N . GLY A 1 87 ? 1.486 14.032 3.320 1.00 81.31 87 GLY A N 1
ATOM 673 C CA . GLY A 1 87 ? 2.506 13.196 3.961 1.00 81.31 87 GLY A CA 1
ATOM 674 C C . GLY A 1 87 ? 2.272 12.938 5.452 1.00 81.31 87 GLY A C 1
ATOM 675 O O . GLY A 1 87 ? 3.139 12.368 6.109 1.00 81.31 87 GLY A O 1
ATOM 676 N N . GLY A 1 88 ? 1.112 13.326 5.992 1.00 86.19 88 GLY A N 1
ATOM 677 C CA . GLY A 1 88 ? 0.698 12.928 7.336 1.00 86.19 88 GLY A CA 1
ATOM 678 C C . GLY A 1 88 ? 0.478 11.416 7.455 1.00 86.19 88 GLY A C 1
ATOM 679 O O . GLY A 1 88 ? 0.267 10.717 6.462 1.00 86.19 88 GLY A O 1
ATOM 680 N N . HIS A 1 89 ? 0.489 10.920 8.689 1.00 93.56 89 HIS A N 1
ATOM 681 C CA . HIS A 1 89 ? 0.257 9.515 9.023 1.00 93.56 89 HIS A CA 1
ATOM 682 C C . HIS A 1 89 ? -0.762 9.384 10.165 1.00 93.56 89 HIS A C 1
ATOM 684 O O . HIS A 1 89 ? -1.150 10.371 10.795 1.00 93.56 89 HIS A O 1
ATOM 690 N N . GLY A 1 90 ? -1.221 8.159 10.411 1.00 94.69 90 GLY A N 1
ATOM 691 C CA . GLY A 1 90 ? -2.067 7.825 11.552 1.00 94.69 90 GLY A CA 1
ATOM 692 C C . GLY A 1 90 ? -1.283 7.403 12.786 1.00 94.69 90 GLY A C 1
ATOM 693 O O . GLY A 1 90 ? -0.050 7.368 12.786 1.00 94.69 90 GLY A O 1
ATOM 694 N N . ASP A 1 91 ? -2.025 7.041 13.826 1.00 95.94 91 ASP A N 1
ATOM 695 C CA . ASP A 1 91 ? -1.483 6.408 15.020 1.00 95.94 91 ASP A CA 1
ATOM 696 C C . ASP A 1 91 ? -1.283 4.913 14.757 1.00 95.94 91 ASP A C 1
ATOM 698 O O . ASP A 1 91 ? -2.227 4.190 14.423 1.00 95.94 91 ASP A O 1
ATOM 702 N N . ARG A 1 92 ? -0.044 4.438 14.909 1.00 95.44 92 ARG A N 1
ATOM 703 C CA . ARG A 1 92 ? 0.315 3.024 14.747 1.00 95.44 92 ARG A CA 1
ATOM 704 C C . ARG A 1 92 ? -0.154 2.239 15.971 1.00 95.44 92 ARG A C 1
ATOM 706 O O . ARG A 1 92 ? 0.464 2.326 17.030 1.00 95.44 92 ARG A O 1
ATOM 713 N N . ILE A 1 93 ? -1.252 1.493 15.842 1.00 97.06 93 ILE A N 1
ATOM 714 C CA . ILE A 1 93 ? -1.799 0.697 16.950 1.00 97.06 93 ILE A CA 1
ATOM 715 C C . ILE A 1 93 ? -0.964 -0.570 17.135 1.00 97.06 93 ILE A C 1
ATOM 717 O O . ILE A 1 93 ? -0.505 -0.830 18.244 1.00 97.06 93 ILE A O 1
ATOM 721 N N . CYS A 1 94 ? -0.770 -1.347 16.064 1.00 96.81 94 CYS A N 1
ATOM 722 C CA . CYS A 1 94 ? 0.112 -2.517 16.046 1.00 96.81 94 CYS A CA 1
ATOM 723 C C . CYS A 1 94 ? 0.366 -3.019 14.614 1.00 96.81 94 CYS A C 1
ATOM 725 O O . CYS A 1 94 ? -0.353 -2.649 13.684 1.00 96.81 94 CYS A O 1
ATOM 727 N N . GLN A 1 95 ? 1.362 -3.896 14.472 1.00 96.69 95 GLN A N 1
ATOM 728 C CA . GLN A 1 95 ? 1.469 -4.857 13.373 1.00 96.69 95 GLN A CA 1
ATOM 729 C C . GLN A 1 95 ? 1.165 -6.249 13.928 1.00 96.69 95 GLN A C 1
ATOM 731 O O . GLN A 1 95 ? 1.717 -6.635 14.958 1.00 96.69 95 GLN A O 1
ATOM 736 N N . CYS A 1 96 ? 0.277 -6.997 13.278 1.00 97.44 96 CYS A N 1
ATOM 737 C CA . CYS A 1 96 ? -0.176 -8.307 13.764 1.00 97.44 96 CYS A CA 1
ATOM 738 C C . CYS A 1 96 ? -0.471 -9.274 12.612 1.00 97.44 96 CYS A C 1
ATOM 740 O O . CYS A 1 96 ? -0.579 -8.852 11.466 1.00 97.44 96 CYS A O 1
ATOM 742 N N . SER A 1 97 ? -0.560 -10.575 12.886 1.00 97.50 97 SER A N 1
ATOM 743 C CA . SER A 1 97 ? -0.902 -11.594 11.877 1.00 97.50 97 SER A CA 1
ATOM 744 C C . SER A 1 97 ? -2.391 -11.952 11.870 1.00 97.50 97 SER A C 1
ATOM 746 O O . SER A 1 97 ? -2.916 -12.412 10.852 1.00 97.50 97 SER A O 1
ATOM 748 N N . GLU A 1 98 ? -3.073 -11.743 12.992 1.00 98.38 98 GLU A N 1
ATOM 749 C CA . GLU A 1 98 ? -4.501 -11.976 13.149 1.00 98.38 98 GLU A CA 1
ATOM 750 C C . GLU A 1 98 ? -5.174 -10.812 13.876 1.00 98.38 98 GLU A C 1
ATOM 752 O O . GLU A 1 98 ? -4.754 -10.402 14.959 1.00 98.38 98 GLU A O 1
ATOM 757 N N . VAL A 1 99 ? -6.285 -10.342 13.309 1.00 98.75 99 VAL A N 1
ATOM 758 C CA . VAL A 1 99 ? -7.178 -9.356 13.919 1.00 98.75 99 VAL A CA 1
ATOM 759 C C . VAL A 1 99 ? -8.526 -10.001 14.202 1.00 98.75 99 VAL A C 1
ATOM 761 O O . VAL A 1 99 ? -9.117 -10.626 13.321 1.00 98.75 99 VAL A O 1
ATOM 764 N N . GLN A 1 100 ? -9.066 -9.749 15.390 1.00 98.69 100 GLN A N 1
ATOM 765 C CA . GLN A 1 100 ? -10.478 -9.925 15.699 1.00 98.69 100 GLN A CA 1
ATOM 766 C C . GLN A 1 100 ? -11.070 -8.583 16.149 1.00 98.69 100 GLN A C 1
ATOM 768 O O . GLN A 1 100 ? -10.777 -8.079 17.235 1.00 98.69 100 GLN A O 1
ATOM 773 N N . LEU A 1 101 ? -11.925 -8.006 15.306 1.00 98.44 101 LEU A N 1
ATOM 774 C CA . LEU A 1 101 ? -12.653 -6.768 15.568 1.00 98.44 101 LEU A CA 1
ATOM 775 C C . LEU A 1 101 ? -14.118 -7.099 15.852 1.00 98.44 101 LEU A C 1
ATOM 777 O O . LEU A 1 101 ? -14.831 -7.597 14.987 1.00 98.44 101 LEU A O 1
ATOM 781 N N . THR A 1 102 ? -14.587 -6.797 17.057 1.00 98.38 102 THR A N 1
ATOM 782 C CA . THR A 1 102 ? -16.009 -6.917 17.403 1.00 98.38 102 THR A CA 1
ATOM 783 C C . THR A 1 102 ? -16.663 -5.549 17.341 1.00 98.38 102 THR A C 1
ATOM 785 O O . THR A 1 102 ? -16.165 -4.613 17.960 1.00 98.38 102 THR A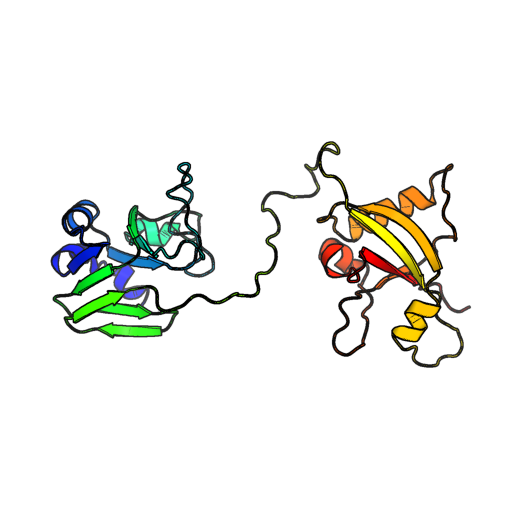 O 1
ATOM 788 N N . THR A 1 103 ? -17.783 -5.431 16.634 1.00 96.38 103 THR A N 1
ATOM 789 C CA . THR A 1 103 ? -18.578 -4.206 16.505 1.00 96.38 103 THR A CA 1
ATOM 790 C C . THR A 1 103 ? -19.941 -4.400 17.177 1.00 96.38 103 THR A C 1
ATOM 792 O O . THR A 1 103 ? -20.587 -5.434 17.029 1.00 96.38 103 THR A O 1
ATOM 795 N N . ARG A 1 104 ? -20.398 -3.405 17.944 1.00 96.19 104 ARG A N 1
ATOM 796 C CA . ARG A 1 104 ? -21.666 -3.445 18.709 1.00 96.19 104 ARG A CA 1
ATOM 797 C C . ARG A 1 104 ? -22.766 -2.560 18.124 1.00 96.19 104 ARG A C 1
ATOM 799 O O . ARG A 1 104 ? -23.846 -2.441 18.691 1.00 96.19 104 ARG A O 1
ATOM 806 N N . LYS A 1 105 ? -22.494 -1.916 16.993 1.00 93.00 105 LYS A N 1
ATOM 807 C CA . LYS A 1 105 ? -23.413 -1.026 16.279 1.00 93.00 105 LYS A CA 1
ATOM 808 C C . LYS A 1 105 ? -23.273 -1.274 14.784 1.00 93.00 105 LYS A C 1
ATOM 810 O O . LYS A 1 105 ? -22.278 -1.838 14.344 1.00 93.00 105 LYS A O 1
ATOM 815 N N . VAL A 1 106 ? -24.256 -0.834 14.003 1.00 91.75 106 VAL A N 1
ATOM 816 C CA . VAL A 1 106 ? -24.107 -0.760 12.548 1.00 91.75 106 VAL A CA 1
ATOM 817 C C . VAL A 1 106 ? -22.967 0.207 12.220 1.00 91.75 106 VAL A C 1
ATOM 819 O O . VAL A 1 106 ? -23.087 1.396 12.518 1.00 91.75 106 VAL A O 1
ATOM 822 N N . ILE A 1 107 ? -21.884 -0.285 11.618 1.00 90.94 107 ILE A N 1
ATOM 823 C CA . ILE A 1 107 ? -20.705 0.501 11.237 1.00 90.94 107 ILE A CA 1
ATOM 824 C C . ILE A 1 107 ? -20.594 0.527 9.707 1.00 90.94 107 ILE A C 1
ATOM 826 O O . ILE A 1 107 ? -20.664 -0.518 9.055 1.00 90.94 107 ILE A O 1
ATOM 830 N N . PRO A 1 108 ? -20.445 1.709 9.092 1.00 91.62 108 PRO A N 1
ATOM 831 C CA . PRO A 1 108 ? -20.170 1.810 7.677 1.00 91.62 108 PRO A CA 1
ATOM 832 C C . PRO A 1 108 ? -18.693 1.457 7.455 1.00 91.62 108 PRO A C 1
ATOM 834 O O . PRO A 1 108 ? -17.808 1.992 8.118 1.00 91.62 108 PRO A O 1
ATOM 837 N N . MET A 1 109 ? -18.433 0.554 6.520 1.00 92.56 109 MET A N 1
ATOM 838 C CA . MET A 1 109 ? -17.096 0.049 6.226 1.00 92.56 109 MET A CA 1
ATOM 839 C C . MET A 1 109 ? -16.780 0.188 4.738 1.00 92.56 109 MET A C 1
ATOM 841 O O . MET A 1 109 ? -17.644 0.525 3.921 1.00 92.56 109 MET A O 1
ATOM 845 N N . GLN A 1 110 ? -15.524 -0.078 4.404 1.00 93.06 110 GLN A N 1
ATOM 846 C CA . GLN A 1 110 ? -15.042 -0.206 3.041 1.00 93.06 110 GLN A CA 1
ATOM 847 C C . GLN A 1 110 ? -14.018 -1.339 3.006 1.00 93.06 110 GLN A C 1
ATOM 849 O O . GLN A 1 110 ? -13.133 -1.377 3.858 1.00 93.06 110 GLN A O 1
ATOM 854 N N . VAL A 1 111 ? -14.149 -2.245 2.042 1.00 93.31 111 VAL A N 1
ATOM 855 C CA . VAL A 1 111 ? -13.216 -3.359 1.825 1.00 93.31 111 VAL A CA 1
ATOM 856 C C . VAL A 1 111 ? -12.729 -3.262 0.386 1.00 93.31 111 VAL A C 1
ATOM 858 O O . VAL A 1 111 ? -13.548 -3.255 -0.523 1.00 93.31 111 VAL A O 1
ATOM 861 N N . ASP A 1 112 ? -11.423 -3.090 0.185 1.00 90.00 112 ASP A N 1
ATOM 862 C CA . ASP A 1 112 ? -10.777 -2.977 -1.136 1.00 90.00 112 ASP A CA 1
ATOM 863 C C . ASP A 1 112 ? -11.422 -1.978 -2.119 1.00 90.00 112 ASP A C 1
ATOM 865 O O . ASP A 1 112 ? -11.343 -2.134 -3.331 1.00 90.00 112 ASP A O 1
ATOM 869 N N . GLY A 1 113 ? -12.037 -0.910 -1.601 1.00 89.25 113 GLY A N 1
ATOM 870 C CA . GLY A 1 113 ? -12.743 0.085 -2.424 1.00 89.25 113 GLY A CA 1
ATOM 871 C C . GLY A 1 113 ? -14.262 0.011 -2.309 1.00 89.25 113 GLY A C 1
ATOM 872 O O . GLY A 1 113 ? -14.926 1.040 -2.416 1.00 89.25 113 GLY A O 1
ATOM 873 N N . GLU A 1 114 ? -14.801 -1.159 -1.980 1.00 93.12 114 GLU A N 1
ATOM 874 C CA . GLU A 1 114 ? -16.236 -1.413 -1.989 1.00 93.12 114 GLU A CA 1
ATOM 875 C C . GLU A 1 114 ? -16.888 -1.013 -0.659 1.00 93.12 114 GLU A C 1
ATOM 877 O O . GLU A 1 114 ? -16.535 -1.542 0.406 1.00 93.12 114 GLU A O 1
ATOM 882 N N . PRO A 1 115 ? -17.837 -0.060 -0.666 1.00 92.56 115 PRO A N 1
ATOM 883 C CA . PRO A 1 115 ? -18.508 0.368 0.546 1.00 92.56 115 PRO A CA 1
ATOM 884 C C . PRO A 1 115 ? -19.558 -0.657 0.981 1.00 92.56 115 PRO A C 1
ATOM 886 O O . PRO A 1 115 ? -20.377 -1.117 0.192 1.00 92.56 115 PRO A O 1
ATOM 889 N N . CYS A 1 116 ? -19.632 -0.921 2.282 1.00 91.31 116 CYS A N 1
ATOM 890 C CA . CYS A 1 116 ? -20.722 -1.697 2.866 1.00 91.31 116 CYS A CA 1
ATOM 891 C C . CYS A 1 116 ? -21.193 -1.093 4.196 1.00 91.31 116 CYS A C 1
ATOM 893 O O . CYS A 1 116 ? -20.554 -0.216 4.784 1.00 91.31 116 CYS A O 1
ATOM 895 N N . ARG A 1 117 ? -22.361 -1.534 4.668 1.00 91.06 117 ARG A N 1
ATOM 896 C CA . ARG A 1 117 ? -22.830 -1.285 6.036 1.00 91.06 117 ARG A CA 1
ATOM 897 C C . ARG A 1 117 ? -22.889 -2.618 6.747 1.00 91.06 117 ARG A C 1
ATOM 899 O O . ARG A 1 117 ? -23.677 -3.475 6.363 1.00 91.06 117 ARG A O 1
ATOM 906 N N . LEU A 1 118 ? -22.069 -2.769 7.773 1.00 91.38 118 LEU A N 1
ATOM 907 C CA . LEU A 1 118 ? -22.033 -3.983 8.562 1.00 91.38 118 LEU A CA 1
ATOM 908 C C . LEU A 1 118 ? -22.858 -3.775 9.827 1.00 91.38 118 LEU A C 1
ATOM 910 O O . LEU A 1 118 ? -22.665 -2.785 10.529 1.00 91.38 118 LEU A O 1
ATOM 914 N N . GLY A 1 119 ? -23.782 -4.692 10.116 1.00 95.69 119 GLY A N 1
ATOM 915 C CA . GLY A 1 119 ? -24.428 -4.752 11.428 1.00 95.69 119 GLY A CA 1
ATOM 916 C C . GLY A 1 119 ? -23.429 -5.096 12.543 1.00 95.69 119 GLY A C 1
ATOM 917 O O . GLY A 1 119 ? -22.259 -5.363 12.257 1.00 95.69 119 GLY A O 1
ATOM 918 N N . PRO A 1 120 ? -23.866 -5.126 13.812 1.00 97.38 120 PRO A N 1
ATOM 919 C CA . PRO A 1 120 ? -23.048 -5.664 14.898 1.00 97.38 120 PRO A CA 1
ATOM 920 C C . PRO A 1 120 ? -22.500 -7.048 14.525 1.00 97.38 120 PRO A C 1
ATOM 922 O O . PRO A 1 120 ? -23.272 -7.927 14.148 1.00 97.38 120 PRO A O 1
ATOM 925 N N . SER A 1 121 ? -21.179 -7.210 14.548 1.00 97.12 121 SER A N 1
ATOM 926 C CA . SER A 1 121 ? -20.499 -8.382 13.986 1.00 97.12 121 SER A CA 1
ATOM 927 C C . SER A 1 121 ? -19.176 -8.662 14.687 1.00 97.12 121 SER A C 1
ATOM 929 O O . SER A 1 121 ? -18.575 -7.776 15.293 1.00 97.12 121 SER A O 1
ATOM 931 N N . ILE A 1 122 ? -18.685 -9.891 14.538 1.00 98.06 122 ILE A N 1
ATOM 932 C CA . ILE A 1 122 ? -17.296 -10.254 14.823 1.00 98.06 122 ILE A CA 1
ATOM 933 C C . ILE A 1 122 ? -16.600 -10.434 13.475 1.00 98.06 122 ILE A C 1
ATOM 935 O O . ILE A 1 122 ? -17.011 -11.263 12.667 1.00 98.06 122 ILE A O 1
ATOM 939 N N . ILE A 1 123 ? -15.576 -9.628 13.226 1.00 97.94 123 ILE A N 1
ATOM 940 C CA . ILE A 1 123 ? -14.790 -9.621 11.995 1.00 97.94 123 ILE A CA 1
ATOM 941 C C . ILE A 1 123 ? -13.429 -10.220 12.319 1.00 97.94 123 ILE A C 1
ATOM 943 O O . ILE A 1 123 ? -12.741 -9.738 13.218 1.00 97.94 123 ILE A O 1
ATOM 947 N N . THR A 1 124 ? -13.027 -11.230 11.558 1.00 98.19 124 THR A N 1
ATOM 948 C CA . THR A 1 124 ? -11.710 -11.853 11.683 1.00 98.19 124 THR A CA 1
ATOM 949 C C . THR A 1 124 ? -10.919 -11.617 10.405 1.00 98.19 124 THR A C 1
ATOM 951 O O . THR A 1 124 ? -11.389 -11.952 9.319 1.00 98.19 124 THR A O 1
ATOM 954 N N . ILE A 1 125 ? -9.721 -11.050 10.534 1.00 98.06 125 ILE A N 1
ATOM 955 C CA . ILE A 1 125 ? -8.806 -10.795 9.418 1.00 98.06 125 ILE A CA 1
ATOM 956 C C . ILE A 1 125 ? -7.545 -11.618 9.660 1.00 98.06 125 ILE A C 1
ATOM 958 O O . ILE A 1 125 ? -6.906 -11.479 10.701 1.00 98.06 125 ILE A O 1
ATOM 962 N N . LYS A 1 126 ? -7.210 -12.490 8.707 1.00 96.75 126 LYS A N 1
ATOM 963 C CA . LYS A 1 126 ? -6.009 -13.331 8.730 1.00 96.75 126 LYS A CA 1
ATOM 964 C C . LYS A 1 126 ? -5.449 -13.469 7.328 1.00 96.75 126 LYS A C 1
ATOM 966 O O . LYS A 1 126 ? -6.193 -13.401 6.347 1.00 96.75 126 LYS A O 1
ATOM 971 N N . LEU A 1 127 ? -4.156 -13.759 7.246 1.00 95.06 127 LEU A N 1
ATOM 972 C CA . LEU A 1 127 ? -3.539 -14.177 5.996 1.00 95.06 127 LEU A CA 1
ATOM 973 C C . LEU A 1 127 ? -4.216 -15.452 5.469 1.00 95.06 127 LEU A C 1
ATOM 975 O O . LEU A 1 127 ? -4.277 -16.466 6.164 1.00 95.06 127 LEU A O 1
ATOM 979 N N . ARG A 1 128 ? -4.674 -15.410 4.215 1.00 94.38 128 ARG A N 1
ATOM 980 C CA . ARG A 1 128 ? -5.166 -16.590 3.490 1.00 94.38 128 ARG A CA 1
ATOM 981 C C . ARG A 1 128 ? -4.086 -17.192 2.597 1.00 94.38 128 ARG A C 1
ATOM 983 O O . ARG A 1 128 ? -3.830 -18.389 2.653 1.00 94.38 128 ARG A O 1
ATOM 990 N N . ASN A 1 129 ? -3.481 -16.365 1.753 1.00 93.31 129 ASN A N 1
ATOM 991 C CA . ASN A 1 129 ? -2.478 -16.754 0.769 1.00 93.31 129 ASN A CA 1
ATOM 992 C C . ASN A 1 129 ? -1.574 -15.564 0.433 1.00 93.31 129 ASN A C 1
ATOM 994 O O . ASN A 1 129 ? -1.882 -14.421 0.760 1.00 93.31 129 ASN A O 1
ATOM 998 N N . GLN A 1 130 ? -0.469 -15.852 -0.248 1.00 92.69 130 GLN A N 1
ATOM 999 C CA . GLN A 1 130 ? 0.460 -14.860 -0.775 1.00 92.69 130 GLN A CA 1
ATOM 1000 C C . GLN A 1 130 ? 0.665 -15.135 -2.263 1.00 92.69 130 GLN A C 1
ATOM 1002 O O . GLN A 1 130 ? 0.723 -16.293 -2.678 1.00 92.69 130 GLN A O 1
ATOM 1007 N N . ALA A 1 131 ? 0.747 -14.077 -3.062 1.00 91.25 131 ALA A N 1
ATOM 1008 C CA . ALA A 1 131 ? 0.986 -14.169 -4.493 1.00 91.25 131 ALA A CA 1
ATOM 1009 C C . ALA A 1 131 ? 2.097 -13.198 -4.894 1.00 91.25 131 ALA A C 1
ATOM 1011 O O . ALA A 1 131 ? 2.220 -12.116 -4.317 1.00 91.25 131 ALA A O 1
ATOM 1012 N N . PHE A 1 132 ? 2.882 -13.576 -5.901 1.00 90.25 132 PHE A N 1
ATOM 1013 C CA . PHE A 1 132 ? 3.791 -12.643 -6.550 1.00 90.25 132 PHE A CA 1
ATOM 1014 C C . PHE A 1 132 ? 2.978 -11.662 -7.393 1.00 90.25 132 PHE A C 1
ATOM 1016 O O . PHE A 1 132 ? 2.134 -12.067 -8.192 1.00 90.25 132 PHE A O 1
ATOM 1023 N N . VAL A 1 133 ? 3.239 -10.373 -7.206 1.00 87.12 133 VAL A N 1
ATOM 1024 C CA . VAL A 1 133 ? 2.618 -9.291 -7.972 1.00 87.12 133 VAL A CA 1
ATOM 1025 C C . VAL A 1 133 ? 3.680 -8.591 -8.807 1.00 87.12 133 VAL A C 1
ATOM 1027 O O . VAL A 1 133 ? 4.811 -8.404 -8.356 1.00 87.12 133 VAL A O 1
ATOM 1030 N N . VAL A 1 134 ? 3.327 -8.197 -10.031 1.00 88.12 134 VAL A N 1
ATOM 1031 C CA . VAL A 1 134 ? 4.221 -7.401 -10.876 1.00 88.12 134 VAL A CA 1
ATOM 1032 C C . VAL A 1 134 ? 4.355 -6.020 -10.250 1.00 88.12 134 VAL A C 1
ATOM 1034 O O . VAL A 1 134 ? 3.376 -5.286 -10.111 1.00 88.12 134 VAL A O 1
ATOM 1037 N N . GLN A 1 135 ? 5.575 -5.658 -9.874 1.00 76.12 135 GLN A N 1
ATOM 1038 C CA . GLN A 1 135 ? 5.875 -4.350 -9.320 1.00 76.12 135 GLN A CA 1
ATOM 1039 C C . GLN A 1 135 ? 6.679 -3.545 -10.334 1.00 76.12 135 GLN A C 1
ATOM 1041 O O . GLN A 1 135 ? 7.765 -3.949 -10.746 1.00 76.12 135 GLN A O 1
ATOM 1046 N N . LYS A 1 136 ? 6.178 -2.360 -10.692 1.00 72.75 136 LYS A N 1
ATOM 1047 C CA . LYS A 1 136 ? 6.990 -1.370 -11.399 1.00 72.75 136 LYS A CA 1
ATOM 1048 C C . LYS A 1 136 ? 8.114 -0.921 -10.467 1.00 72.75 136 LYS A C 1
ATOM 1050 O O . LYS A 1 136 ? 7.836 -0.418 -9.374 1.00 72.75 136 LYS A O 1
ATOM 1055 N N . SER A 1 137 ? 9.366 -1.087 -10.883 1.00 61.59 137 SER A N 1
ATOM 1056 C CA . SER A 1 137 ? 10.521 -0.588 -10.137 1.00 61.59 137 SER A CA 1
ATOM 1057 C C . SER A 1 137 ? 10.338 0.906 -9.850 1.00 61.59 137 SER A C 1
ATOM 1059 O O . SER A 1 137 ? 10.158 1.709 -10.769 1.00 61.59 137 SER A O 1
ATOM 1061 N N . ARG A 1 138 ? 10.304 1.281 -8.563 1.00 50.59 138 ARG A N 1
ATOM 1062 C CA . ARG A 1 138 ? 10.154 2.684 -8.160 1.00 50.59 138 ARG A CA 1
ATOM 1063 C C . ARG A 1 138 ? 11.395 3.466 -8.580 1.00 50.59 138 ARG A C 1
ATOM 1065 O O . ARG A 1 138 ? 12.513 3.064 -8.269 1.00 50.59 138 ARG A O 1
ATOM 1072 N N . ARG A 1 139 ? 11.170 4.615 -9.219 1.00 48.12 139 ARG A N 1
ATOM 1073 C CA . ARG A 1 139 ? 12.152 5.702 -9.286 1.00 48.12 139 ARG A CA 1
ATOM 1074 C C . ARG A 1 139 ? 12.393 6.182 -7.846 1.00 48.12 139 ARG A C 1
ATOM 1076 O O . ARG A 1 139 ? 11.444 6.254 -7.068 1.00 48.12 139 ARG A O 1
ATOM 1083 N N . ILE A 1 140 ? 13.641 6.435 -7.466 1.00 40.41 140 ILE A N 1
ATOM 1084 C CA . ILE A 1 140 ? 13.973 6.958 -6.134 1.00 40.41 140 ILE A CA 1
ATOM 1085 C C . ILE A 1 140 ? 13.575 8.440 -6.111 1.00 40.41 140 ILE A C 1
ATOM 1087 O O . ILE A 1 140 ? 14.180 9.253 -6.807 1.00 40.41 140 ILE A O 1
ATOM 1091 N N . ASP A 1 141 ? 12.547 8.791 -5.336 1.00 32.91 141 ASP A N 1
ATOM 1092 C CA . ASP A 1 141 ? 12.120 10.182 -5.157 1.00 32.91 141 ASP A CA 1
ATOM 1093 C C . ASP A 1 141 ? 13.271 10.992 -4.533 1.00 32.91 141 ASP A C 1
ATOM 1095 O O . ASP A 1 141 ? 13.734 10.694 -3.432 1.00 32.91 141 ASP A O 1
ATOM 1099 N N . GLY A 1 142 ? 13.777 11.980 -5.280 1.00 39.12 142 GLY A N 1
ATOM 1100 C CA . GLY A 1 142 ? 14.969 12.767 -4.935 1.00 39.12 142 GLY A CA 1
ATOM 1101 C C . GLY A 1 142 ? 16.074 12.749 -5.998 1.00 39.12 142 GLY A C 1
ATOM 1102 O O . GLY A 1 142 ? 16.957 13.604 -5.972 1.00 39.12 142 GLY A O 1
ATOM 1103 N N . SER A 1 143 ? 16.012 11.857 -6.990 1.00 39.38 143 SER A N 1
ATOM 1104 C CA . SER A 1 143 ? 16.931 11.871 -8.135 1.00 39.38 143 SER A CA 1
ATOM 1105 C C . SER A 1 143 ? 16.471 12.860 -9.213 1.00 39.38 143 SER A C 1
ATOM 1107 O O . SER A 1 143 ? 16.111 12.471 -10.324 1.00 39.38 143 SER A O 1
ATOM 1109 N N . SER A 1 144 ? 16.468 14.154 -8.891 1.00 35.66 144 SER A N 1
ATOM 1110 C CA . SER A 1 144 ? 16.573 15.167 -9.942 1.00 35.66 144 SER A CA 1
ATOM 1111 C C . SER A 1 144 ? 18.013 15.118 -10.488 1.00 35.66 144 SER A C 1
ATOM 1113 O O . SER A 1 144 ? 18.947 15.064 -9.679 1.00 35.66 144 SER A O 1
ATOM 1115 N N . PRO A 1 145 ? 18.247 15.138 -11.816 1.00 41.44 145 PRO A N 1
ATOM 1116 C CA . PRO A 1 145 ? 19.587 15.031 -12.415 1.00 41.44 145 PRO A CA 1
ATOM 1117 C C . PRO A 1 145 ? 20.588 16.103 -11.951 1.00 41.44 145 PRO A C 1
ATOM 1119 O O . PRO A 1 145 ? 21.781 15.984 -12.211 1.00 41.44 145 PRO A O 1
ATOM 1122 N N . ALA A 1 146 ? 20.121 17.148 -11.263 1.00 41.28 146 ALA A N 1
ATOM 1123 C CA . ALA A 1 146 ? 20.932 18.268 -10.801 1.00 41.28 146 ALA A CA 1
ATOM 1124 C C . ALA A 1 146 ? 21.885 17.947 -9.627 1.00 41.28 146 ALA A C 1
ATOM 1126 O O . ALA A 1 146 ? 22.796 18.731 -9.383 1.00 41.28 146 ALA A O 1
ATOM 1127 N N . HIS A 1 147 ? 21.712 16.826 -8.909 1.00 37.84 147 HIS A N 1
ATOM 1128 C CA . HIS A 1 147 ? 22.510 16.515 -7.706 1.00 37.84 147 HIS A CA 1
ATOM 1129 C C . HIS A 1 147 ? 23.263 15.175 -7.730 1.00 37.84 147 HIS A C 1
ATOM 1131 O O . HIS A 1 147 ? 23.851 14.786 -6.720 1.00 37.84 147 HIS A O 1
ATOM 1137 N N . PHE A 1 148 ? 23.312 14.473 -8.866 1.00 38.75 148 PHE A N 1
ATOM 1138 C CA . PHE A 1 148 ? 24.139 13.269 -8.980 1.00 38.75 148 PHE A CA 1
ATOM 1139 C C . PHE A 1 148 ? 25.620 13.645 -9.142 1.00 38.75 148 PHE A C 1
ATOM 1141 O O . PHE A 1 148 ? 26.155 13.742 -10.244 1.00 38.75 148 PHE A O 1
ATOM 1148 N N . SER A 1 149 ? 26.294 13.857 -8.012 1.00 35.81 149 SER A N 1
ATOM 1149 C CA . SER A 1 149 ? 27.752 13.892 -7.938 1.00 35.81 149 SER A CA 1
ATOM 1150 C C . SER A 1 149 ? 28.311 12.558 -8.442 1.00 35.81 149 SER A C 1
ATOM 1152 O O . SER A 1 149 ? 27.937 11.488 -7.961 1.00 35.81 149 SER A O 1
ATOM 1154 N N . ALA A 1 150 ? 29.207 12.640 -9.422 1.00 43.22 150 ALA A N 1
ATOM 1155 C CA . ALA A 1 150 ? 29.730 11.573 -10.276 1.00 43.22 150 ALA A CA 1
ATOM 1156 C C . ALA A 1 150 ? 30.572 10.469 -9.588 1.00 43.22 150 ALA A C 1
ATOM 1158 O O . ALA A 1 150 ? 31.466 9.911 -10.218 1.00 43.22 150 ALA A O 1
ATOM 1159 N N . ALA A 1 151 ? 30.339 10.143 -8.315 1.00 41.00 151 ALA A N 1
ATOM 1160 C CA . ALA A 1 151 ? 31.295 9.353 -7.540 1.00 41.00 151 ALA A CA 1
ATOM 1161 C C . ALA A 1 151 ? 30.875 7.922 -7.176 1.00 41.00 151 ALA A C 1
ATOM 1163 O O . ALA A 1 151 ? 31.769 7.146 -6.874 1.00 41.00 151 ALA A O 1
ATOM 1164 N N . ASN A 1 152 ? 29.594 7.519 -7.183 1.00 42.91 152 ASN A N 1
ATOM 1165 C CA . ASN A 1 152 ? 29.241 6.187 -6.653 1.00 42.91 152 ASN A CA 1
ATOM 1166 C C . ASN A 1 152 ? 27.964 5.557 -7.231 1.00 42.91 152 ASN A C 1
ATOM 1168 O O . ASN A 1 152 ? 26.976 5.319 -6.539 1.00 42.91 152 ASN A O 1
ATOM 1172 N N . THR A 1 153 ? 27.985 5.194 -8.511 1.00 48.12 153 THR A N 1
ATOM 1173 C CA . THR A 1 153 ? 27.132 4.097 -8.992 1.00 48.12 153 THR A CA 1
ATOM 1174 C C . THR A 1 153 ? 27.853 3.398 -10.130 1.00 48.12 153 THR A C 1
ATOM 1176 O O . THR A 1 153 ? 28.143 4.015 -11.152 1.00 48.12 153 THR A O 1
ATOM 1179 N N . SER A 1 154 ? 28.169 2.117 -9.953 1.00 59.31 154 SER A N 1
ATOM 1180 C CA . SER A 1 154 ? 28.704 1.268 -11.015 1.00 59.31 154 SER A CA 1
ATOM 1181 C C . SER A 1 154 ? 27.684 1.207 -12.154 1.00 59.31 154 SER A C 1
ATOM 1183 O O . SER A 1 154 ? 26.758 0.401 -12.122 1.00 59.31 154 SER A O 1
ATOM 1185 N N . GLY A 1 155 ? 27.805 2.112 -13.131 1.00 66.88 155 GLY A N 1
ATOM 1186 C CA . GLY A 1 155 ? 26.933 2.154 -14.301 1.00 66.88 155 GLY A CA 1
ATOM 1187 C C . GLY A 1 155 ? 26.922 0.801 -15.008 1.00 66.88 155 GLY A C 1
ATOM 1188 O O . GLY A 1 155 ? 27.948 0.104 -15.052 1.00 66.88 155 GLY A O 1
ATOM 1189 N N . ARG A 1 156 ? 25.764 0.424 -15.557 1.00 81.00 156 ARG A N 1
ATOM 1190 C CA . ARG A 1 156 ? 25.643 -0.809 -16.339 1.00 81.00 156 ARG A CA 1
ATOM 1191 C C . ARG A 1 156 ? 26.387 -0.638 -17.655 1.00 81.00 156 ARG A C 1
ATOM 1193 O O . ARG A 1 156 ? 26.362 0.443 -18.240 1.00 81.00 156 ARG A O 1
ATOM 1200 N N . LEU A 1 157 ? 27.072 -1.690 -18.091 1.00 87.50 157 LEU A N 1
ATOM 1201 C CA . LEU A 1 157 ? 27.701 -1.700 -19.403 1.00 87.50 157 LEU A CA 1
ATOM 1202 C C . LEU A 1 157 ? 26.598 -1.893 -20.447 1.00 87.50 157 LEU A C 1
ATOM 1204 O O . LEU A 1 157 ? 25.982 -2.953 -20.490 1.00 87.50 157 LEU A O 1
ATOM 1208 N N . VAL A 1 158 ? 26.338 -0.860 -21.239 1.00 90.62 158 VAL A N 1
ATOM 1209 C CA . VAL A 1 158 ? 25.347 -0.870 -22.318 1.00 90.62 158 VAL A CA 1
ATOM 1210 C C . VAL A 1 158 ? 26.078 -0.967 -23.642 1.00 90.62 158 VAL A C 1
ATOM 1212 O O . VAL A 1 158 ? 26.964 -0.151 -23.905 1.00 90.62 158 VAL A O 1
ATOM 1215 N N . LYS A 1 159 ? 25.703 -1.943 -24.469 1.00 91.62 159 LYS A N 1
ATOM 1216 C CA . LYS A 1 159 ? 26.196 -2.068 -25.845 1.00 91.62 159 LYS A CA 1
ATOM 1217 C C . LYS A 1 159 ? 25.295 -1.248 -26.756 1.00 91.62 159 LYS A C 1
ATOM 1219 O O . LYS A 1 159 ? 24.088 -1.456 -26.776 1.00 91.62 159 LYS A O 1
ATOM 1224 N N . ILE A 1 160 ? 25.872 -0.302 -27.478 1.00 93.31 160 ILE A N 1
ATOM 1225 C CA . ILE A 1 160 ? 25.134 0.606 -28.349 1.00 93.31 160 ILE A CA 1
ATOM 1226 C C . ILE A 1 160 ? 25.368 0.174 -29.787 1.00 93.31 160 ILE A C 1
ATOM 1228 O O . ILE A 1 160 ? 26.519 0.051 -30.209 1.00 93.31 160 ILE A O 1
ATOM 1232 N N . TYR A 1 161 ? 24.283 -0.020 -30.524 1.00 92.38 161 TYR A N 1
ATOM 1233 C CA . TYR A 1 161 ? 24.288 -0.383 -31.933 1.00 92.38 161 TYR A CA 1
ATOM 1234 C C . TYR A 1 161 ? 23.575 0.683 -32.762 1.00 92.38 161 TYR A C 1
ATOM 1236 O O . TYR A 1 161 ? 22.647 1.339 -32.287 1.00 92.38 161 TYR A O 1
ATOM 1244 N N . ILE A 1 162 ? 24.008 0.859 -34.006 1.00 92.12 162 ILE A N 1
ATOM 1245 C CA . ILE A 1 162 ? 23.396 1.769 -34.974 1.00 92.12 162 ILE A CA 1
ATOM 1246 C C . ILE A 1 162 ? 22.817 0.942 -36.114 1.00 92.12 162 ILE A C 1
ATOM 1248 O O . ILE A 1 162 ? 23.507 0.114 -36.703 1.00 92.12 162 ILE A O 1
ATOM 1252 N N . ILE A 1 163 ? 21.555 1.199 -36.431 1.00 88.81 163 ILE A N 1
ATOM 1253 C CA . ILE A 1 163 ? 20.834 0.598 -37.543 1.00 88.81 163 ILE A CA 1
ATOM 1254 C C . ILE A 1 163 ? 20.817 1.580 -38.713 1.00 88.81 163 ILE A C 1
ATOM 1256 O O . ILE A 1 163 ? 20.454 2.756 -38.566 1.00 88.81 163 ILE A O 1
ATOM 1260 N N . TYR A 1 164 ? 21.204 1.065 -39.876 1.00 85.00 164 TYR A N 1
ATOM 1261 C CA . TYR A 1 164 ? 21.188 1.758 -41.157 1.00 85.00 164 TYR A CA 1
ATOM 1262 C C . TYR A 1 164 ? 20.127 1.080 -42.034 1.00 85.00 164 TYR A C 1
ATOM 1264 O O . TYR A 1 164 ? 20.452 0.074 -42.661 1.00 85.00 164 TYR A O 1
ATOM 1272 N N . PRO A 1 165 ? 18.875 1.578 -42.041 1.00 75.81 165 PRO A N 1
ATOM 1273 C CA . PRO A 1 165 ? 17.792 0.935 -42.782 1.00 75.81 165 PRO A CA 1
ATOM 1274 C C . PRO A 1 165 ? 18.093 0.913 -44.284 1.00 75.81 165 PRO A C 1
ATOM 1276 O O . PRO A 1 165 ? 18.687 1.862 -44.816 1.00 75.81 165 PRO A O 1
ATOM 1279 N N . ASP A 1 166 ? 17.691 -0.166 -44.956 1.00 68.88 166 ASP A N 1
ATOM 1280 C CA . ASP A 1 166 ? 17.880 -0.324 -46.394 1.00 68.88 166 ASP A CA 1
ATOM 1281 C C . ASP A 1 166 ? 16.993 0.658 -47.184 1.00 68.88 166 ASP A C 1
ATOM 1283 O O . ASP A 1 166 ? 15.877 1.011 -46.797 1.00 68.88 166 ASP A O 1
ATOM 1287 N N . GLN A 1 167 ? 17.494 1.121 -48.328 1.00 64.44 167 GLN A N 1
ATOM 1288 C CA . GLN A 1 167 ? 16.804 2.078 -49.198 1.00 64.44 167 GLN A CA 1
ATOM 1289 C C . GLN A 1 167 ? 15.724 1.420 -50.072 1.00 64.44 167 GLN A C 1
ATOM 1291 O O . GLN A 1 167 ? 15.019 2.117 -50.800 1.00 64.44 167 GLN A O 1
ATOM 1296 N N . SER A 1 168 ? 15.580 0.093 -50.012 1.00 59.56 168 SER A N 1
ATOM 1297 C CA . SER A 1 168 ? 14.733 -0.708 -50.907 1.00 59.56 168 SER A CA 1
ATOM 1298 C C . SER A 1 168 ? 13.220 -0.603 -50.648 1.00 59.56 168 SER A C 1
ATOM 1300 O O . SER A 1 168 ? 12.428 -1.138 -51.424 1.00 59.56 168 SER A O 1
ATOM 1302 N N . GLY A 1 169 ? 12.787 0.129 -49.613 1.00 55.44 169 GLY A N 1
ATOM 1303 C CA . GLY A 1 169 ? 11.377 0.474 -49.382 1.00 55.44 169 GLY A CA 1
ATOM 1304 C C . GLY A 1 169 ? 10.490 -0.677 -48.890 1.00 55.44 169 GLY A C 1
ATOM 1305 O O . GLY A 1 169 ? 9.275 -0.504 -48.778 1.00 55.44 169 GLY A O 1
ATOM 1306 N N . THR A 1 170 ? 11.059 -1.845 -48.581 1.00 55.12 170 THR A N 1
ATOM 1307 C CA . THR A 1 170 ? 10.324 -2.948 -47.950 1.00 55.12 170 THR A CA 1
ATOM 1308 C C . THR A 1 170 ? 10.200 -2.733 -46.439 1.00 55.12 170 THR A C 1
ATOM 1310 O O . THR A 1 170 ? 11.170 -2.306 -45.817 1.00 55.12 170 THR A O 1
ATOM 1313 N N . PRO A 1 171 ? 9.049 -3.048 -45.816 1.00 56.94 171 PRO A N 1
ATOM 1314 C CA . PRO A 1 171 ? 8.914 -2.990 -44.364 1.00 56.94 171 PRO A CA 1
ATOM 1315 C C . PRO A 1 171 ? 9.874 -3.991 -43.707 1.00 56.94 171 PRO A C 1
ATOM 1317 O O . PRO A 1 171 ? 9.704 -5.203 -43.838 1.00 56.94 171 PRO A O 1
ATOM 1320 N N . GLU A 1 172 ? 10.896 -3.479 -43.023 1.00 62.88 172 GLU A N 1
ATOM 1321 C CA . GLU A 1 172 ? 11.896 -4.296 -42.335 1.00 62.88 172 GLU A CA 1
ATOM 1322 C C . GLU A 1 172 ? 11.301 -4.890 -41.048 1.00 62.88 172 GLU A C 1
ATOM 1324 O O . GLU A 1 172 ? 10.705 -4.188 -40.229 1.00 62.88 172 GLU A O 1
ATOM 1329 N N . THR A 1 173 ? 11.449 -6.202 -40.863 1.00 67.50 173 THR A N 1
ATOM 1330 C CA . THR A 1 173 ? 11.101 -6.869 -39.603 1.00 67.50 173 THR A CA 1
ATOM 1331 C C . THR A 1 173 ? 12.142 -6.551 -38.528 1.00 67.50 173 THR A C 1
ATOM 1333 O O . THR A 1 173 ? 13.288 -6.223 -38.836 1.00 67.50 173 THR A O 1
ATOM 1336 N N . LEU A 1 174 ? 11.773 -6.693 -37.251 1.00 67.75 174 LEU A N 1
ATOM 1337 C CA . LEU A 1 174 ? 12.701 -6.525 -36.126 1.00 67.75 174 LEU A CA 1
ATOM 1338 C C . LEU A 1 174 ? 13.969 -7.385 -36.275 1.00 67.75 174 LEU A C 1
ATOM 1340 O O . LEU A 1 174 ? 15.076 -6.895 -36.064 1.00 67.75 174 LEU A O 1
ATOM 1344 N N . ASP A 1 175 ? 13.816 -8.634 -36.716 1.00 70.06 175 ASP A N 1
ATOM 1345 C CA . ASP A 1 175 ? 14.944 -9.540 -36.947 1.00 70.06 175 ASP A CA 1
ATOM 1346 C C . ASP A 1 175 ? 15.895 -9.015 -38.036 1.00 70.06 175 ASP A C 1
ATOM 1348 O O . ASP A 1 175 ? 17.112 -9.126 -37.898 1.00 70.06 175 ASP A O 1
ATOM 1352 N N . HIS A 1 176 ? 15.358 -8.394 -39.092 1.00 69.44 176 HIS A N 1
ATOM 1353 C CA . HIS A 1 176 ? 16.151 -7.781 -40.160 1.00 69.44 176 HIS A CA 1
ATOM 1354 C C . HIS A 1 176 ? 16.873 -6.512 -39.677 1.00 69.44 176 HIS A C 1
ATOM 1356 O O . HIS A 1 176 ? 18.069 -6.339 -39.916 1.00 69.44 176 HIS A O 1
ATOM 1362 N N . LEU A 1 177 ? 16.175 -5.663 -38.914 1.00 70.00 177 LEU A N 1
ATOM 1363 C CA . LEU A 1 177 ? 16.741 -4.461 -38.298 1.00 70.00 177 LEU A CA 1
ATOM 1364 C C . LEU A 1 177 ? 17.921 -4.815 -37.381 1.00 70.00 177 LEU A C 1
ATOM 1366 O O . LEU A 1 177 ? 18.995 -4.226 -37.511 1.00 70.00 177 LEU A O 1
ATOM 1370 N N . CYS A 1 178 ? 17.771 -5.821 -36.515 1.00 69.56 178 CYS A N 1
ATOM 1371 C CA . CYS A 1 178 ? 18.845 -6.278 -35.633 1.00 69.56 178 CYS A CA 1
ATOM 1372 C C . CYS A 1 178 ? 20.033 -6.895 -36.390 1.00 69.56 178 CYS A C 1
ATOM 1374 O O . CYS A 1 178 ? 21.170 -6.695 -35.972 1.00 69.56 178 CYS A O 1
ATOM 1376 N N . GLN A 1 179 ? 19.811 -7.593 -37.510 1.00 73.69 179 GLN A N 1
ATOM 1377 C CA . GLN A 1 179 ? 20.899 -8.129 -38.346 1.00 73.69 179 GLN A CA 1
ATOM 1378 C C . GLN A 1 179 ? 21.726 -7.030 -39.027 1.00 73.69 179 GLN A C 1
ATOM 1380 O O . GLN A 1 179 ? 22.928 -7.197 -39.225 1.00 73.69 179 GLN A O 1
ATOM 1385 N N . SER A 1 180 ? 21.102 -5.896 -39.357 1.00 76.56 180 SER A N 1
ATOM 1386 C CA . SER A 1 180 ? 21.786 -4.728 -39.930 1.00 76.56 180 SER A CA 1
ATOM 1387 C C . SER A 1 180 ? 22.500 -3.853 -38.888 1.00 76.56 180 SER A C 1
ATOM 1389 O O . SER A 1 180 ? 23.239 -2.930 -39.244 1.00 76.56 180 SER A O 1
ATOM 1391 N N . ALA A 1 181 ? 22.275 -4.118 -37.597 1.00 87.25 181 ALA A N 1
ATOM 1392 C CA . ALA A 1 181 ? 22.763 -3.286 -36.513 1.00 87.25 181 ALA A CA 1
ATOM 1393 C C . ALA A 1 181 ? 24.286 -3.414 -36.360 1.00 87.25 181 ALA A C 1
ATOM 1395 O O . ALA A 1 181 ? 24.829 -4.484 -36.084 1.00 87.25 181 ALA A O 1
ATOM 1396 N N . GLN A 1 182 ? 24.993 -2.296 -36.495 1.00 89.75 182 GLN A N 1
ATOM 1397 C CA . GLN A 1 182 ? 26.442 -2.236 -36.337 1.00 89.75 182 GLN A CA 1
ATOM 1398 C C . GLN A 1 182 ? 26.786 -1.797 -34.921 1.00 89.75 182 GLN A C 1
ATOM 1400 O O . GLN A 1 182 ? 26.258 -0.800 -34.425 1.00 89.75 182 GLN A O 1
ATOM 1405 N N . HIS A 1 183 ? 27.678 -2.531 -34.254 1.00 91.88 183 HIS A N 1
ATOM 1406 C CA . HIS A 1 183 ? 28.166 -2.132 -32.935 1.00 91.88 183 HIS A CA 1
ATOM 1407 C C . HIS A 1 183 ? 28.884 -0.784 -33.037 1.00 91.88 183 HIS A C 1
ATOM 1409 O O . HIS A 1 183 ? 29.776 -0.617 -33.860 1.00 91.88 183 HIS A O 1
ATOM 1415 N N . PHE A 1 184 ? 28.498 0.175 -32.199 1.00 91.44 184 PHE A N 1
ATOM 1416 C CA . PHE A 1 184 ? 29.105 1.501 -32.148 1.00 91.44 184 PHE A CA 1
ATOM 1417 C C . PHE A 1 184 ? 30.102 1.603 -30.992 1.00 91.44 184 PHE A C 1
ATOM 1419 O O . PHE A 1 184 ? 31.284 1.875 -31.199 1.00 91.44 184 PHE A O 1
ATOM 1426 N N . VAL A 1 185 ? 29.623 1.388 -29.764 1.00 91.06 185 VAL A N 1
ATOM 1427 C CA . VAL A 1 185 ? 30.412 1.530 -28.533 1.00 91.06 185 VAL A CA 1
ATOM 1428 C C . VAL A 1 185 ? 29.747 0.782 -27.381 1.00 91.06 185 VAL A C 1
ATOM 1430 O O . VAL A 1 185 ? 28.536 0.576 -27.376 1.00 91.06 185 VAL A O 1
ATOM 1433 N N . SER A 1 186 ? 30.525 0.431 -26.359 1.00 90.88 186 SER A N 1
ATOM 1434 C CA . SER A 1 186 ? 29.993 0.005 -25.063 1.00 90.88 186 SER A CA 1
ATOM 1435 C C . SER A 1 186 ? 30.276 1.068 -23.999 1.00 90.88 186 SER A C 1
ATOM 1437 O O . SER A 1 186 ? 31.436 1.355 -23.708 1.00 90.88 186 SER A O 1
ATOM 1439 N N . LEU A 1 187 ? 29.231 1.658 -23.410 1.00 89.50 187 LEU A N 1
ATOM 1440 C CA . LEU A 1 187 ? 29.351 2.725 -22.406 1.00 89.50 187 LEU A CA 1
ATOM 1441 C C . LEU A 1 187 ? 28.815 2.275 -21.052 1.00 89.50 187 LEU A C 1
ATOM 1443 O O . LEU A 1 187 ? 27.826 1.549 -20.970 1.00 89.50 187 LEU A O 1
ATOM 1447 N N . ARG A 1 188 ? 29.436 2.750 -19.966 1.00 87.62 188 ARG A N 1
ATOM 1448 C CA . ARG A 1 188 ? 28.822 2.662 -18.638 1.00 87.62 188 ARG A CA 1
ATOM 1449 C C . ARG A 1 188 ? 27.798 3.775 -18.490 1.00 87.62 188 ARG A C 1
ATOM 1451 O O . ARG A 1 188 ? 28.164 4.949 -18.437 1.00 87.62 188 ARG A O 1
ATOM 1458 N N . ILE A 1 189 ? 26.531 3.391 -18.420 1.00 87.44 189 ILE A N 1
ATOM 1459 C CA . ILE A 1 189 ? 25.406 4.316 -18.292 1.00 87.44 189 ILE A CA 1
ATOM 1460 C C . ILE A 1 189 ? 24.717 4.065 -16.952 1.00 87.44 189 ILE A C 1
ATOM 1462 O O . ILE A 1 189 ? 24.579 2.921 -16.501 1.00 87.44 189 ILE A O 1
ATOM 1466 N N . GLY A 1 190 ? 24.321 5.144 -16.279 1.00 80.75 190 GLY A N 1
ATOM 1467 C CA . GLY A 1 190 ? 23.549 5.049 -15.049 1.00 80.75 190 GLY A CA 1
ATOM 1468 C C . GLY A 1 190 ? 22.205 4.362 -15.321 1.00 80.75 190 GLY A C 1
ATOM 1469 O O . GLY A 1 190 ? 21.549 4.688 -16.308 1.00 80.75 190 GLY A O 1
ATOM 1470 N N . PRO A 1 191 ? 21.746 3.436 -14.461 1.00 71.88 191 PRO A N 1
ATOM 1471 C CA . PRO A 1 191 ? 20.470 2.743 -14.667 1.00 71.88 191 PRO A CA 1
ATOM 1472 C C . PRO A 1 191 ? 19.259 3.691 -14.692 1.00 71.88 191 PRO A C 1
ATOM 1474 O O . PRO A 1 191 ? 18.199 3.304 -15.158 1.00 71.88 191 PRO A O 1
ATOM 1477 N N . TYR A 1 192 ? 19.417 4.929 -14.222 1.00 74.62 192 TYR A N 1
ATOM 1478 C CA . TYR A 1 192 ? 18.365 5.944 -14.176 1.00 74.62 192 TYR A CA 1
ATOM 1479 C C . TYR A 1 192 ? 18.705 7.177 -15.019 1.00 74.62 192 TYR A C 1
ATOM 1481 O O . TYR A 1 192 ? 18.215 8.268 -14.744 1.00 74.62 192 TYR A O 1
ATOM 1489 N N . SER A 1 193 ? 19.569 7.036 -16.024 1.00 83.75 193 SER A N 1
ATOM 1490 C CA . SER A 1 193 ? 19.808 8.113 -16.983 1.00 83.75 193 SER A CA 1
ATOM 1491 C C . SER A 1 193 ? 18.606 8.253 -17.922 1.00 83.75 193 SER A C 1
ATOM 1493 O O . SER A 1 193 ? 18.199 7.275 -18.555 1.00 83.75 193 SER A O 1
ATOM 1495 N N . ASP A 1 194 ? 18.048 9.463 -18.008 1.00 87.81 194 ASP A N 1
ATOM 1496 C CA . ASP A 1 194 ? 17.070 9.817 -19.040 1.00 87.81 194 ASP A CA 1
ATOM 1497 C C . ASP A 1 194 ? 17.720 9.802 -20.435 1.00 87.81 194 ASP A C 1
ATOM 1499 O O . ASP A 1 194 ? 18.945 9.942 -20.566 1.00 87.81 194 ASP A O 1
ATOM 1503 N N . LEU A 1 195 ? 16.925 9.624 -21.495 1.00 90.56 195 LEU A N 1
ATOM 1504 C CA . LEU A 1 195 ? 17.479 9.475 -22.845 1.00 90.56 195 LEU A CA 1
ATOM 1505 C C . LEU A 1 195 ? 18.167 10.752 -23.351 1.00 90.56 195 LEU A C 1
ATOM 1507 O O . LEU A 1 195 ? 19.122 10.657 -24.124 1.00 90.56 195 LEU A O 1
ATOM 1511 N N . SER A 1 196 ? 17.788 11.934 -22.849 1.00 89.19 196 SER A N 1
ATOM 1512 C CA . SER A 1 196 ? 18.478 13.190 -23.182 1.00 89.19 196 SER A CA 1
ATOM 1513 C C . SER A 1 196 ? 19.911 13.204 -22.632 1.00 89.19 196 SER A C 1
ATOM 1515 O O . SER A 1 196 ? 20.857 13.614 -23.313 1.00 89.19 196 SER A O 1
ATOM 1517 N N . ALA A 1 197 ? 20.106 12.729 -21.401 1.00 87.44 197 ALA A N 1
ATOM 1518 C CA . ALA A 1 197 ? 21.410 12.571 -20.774 1.00 87.44 197 ALA A CA 1
ATOM 1519 C C . ALA A 1 197 ? 22.246 11.495 -21.476 1.00 87.44 197 ALA A C 1
ATOM 1521 O O . ALA A 1 197 ? 23.425 11.729 -21.757 1.00 87.44 197 ALA A O 1
ATOM 1522 N N . VAL A 1 198 ? 21.629 10.366 -21.836 1.00 91.94 198 VAL A N 1
ATOM 1523 C CA . VAL A 1 198 ? 22.277 9.304 -22.620 1.00 91.94 198 VAL A CA 1
ATOM 1524 C C . VAL A 1 198 ? 22.742 9.832 -23.976 1.00 91.94 198 VAL A C 1
ATOM 1526 O O . VAL A 1 198 ? 23.901 9.640 -24.343 1.00 91.94 198 VAL A O 1
ATOM 1529 N N . ARG A 1 199 ? 21.898 10.580 -24.697 1.00 93.88 199 ARG A N 1
ATOM 1530 C CA . ARG A 1 199 ? 22.259 11.204 -25.978 1.00 93.88 199 ARG A CA 1
ATOM 1531 C C . ARG A 1 199 ? 23.459 12.135 -25.842 1.00 93.88 199 ARG A C 1
ATOM 1533 O O . ARG A 1 199 ? 24.356 12.091 -26.686 1.00 93.88 199 ARG A O 1
ATOM 1540 N N . ARG A 1 200 ? 23.512 12.958 -24.786 1.00 91.12 200 ARG A N 1
ATOM 1541 C CA . ARG A 1 200 ? 24.684 13.807 -24.495 1.00 91.12 200 ARG A CA 1
ATOM 1542 C C . ARG A 1 200 ? 25.943 12.971 -24.275 1.00 91.12 200 ARG A C 1
ATOM 1544 O O . ARG A 1 200 ? 26.982 13.316 -24.829 1.00 91.12 200 ARG A O 1
ATOM 1551 N N . GLN A 1 201 ? 25.848 11.872 -23.527 1.00 90.44 201 GLN A N 1
ATOM 1552 C CA . GLN A 1 201 ? 26.978 10.977 -23.265 1.00 90.44 201 GLN A CA 1
ATOM 1553 C C . GLN A 1 201 ? 27.494 10.307 -24.552 1.00 90.44 201 GLN A C 1
ATOM 1555 O O . GLN A 1 201 ? 28.700 10.304 -24.793 1.00 90.44 201 GLN A O 1
ATOM 1560 N N . ILE A 1 202 ? 26.592 9.822 -25.414 1.00 92.06 202 ILE A N 1
ATOM 1561 C CA . ILE A 1 202 ? 26.920 9.231 -26.724 1.00 92.06 202 ILE A CA 1
ATOM 1562 C C . ILE A 1 202 ? 27.622 10.258 -27.625 1.00 92.06 202 ILE A C 1
ATOM 1564 O O . ILE A 1 202 ? 28.685 9.975 -28.179 1.00 92.06 202 ILE A O 1
ATOM 1568 N N . LYS A 1 203 ? 27.069 11.475 -27.740 1.00 90.62 203 LYS A N 1
ATOM 1569 C CA . LYS A 1 203 ? 27.671 12.558 -28.538 1.00 90.62 203 LYS A CA 1
ATOM 1570 C C . LYS A 1 203 ? 29.036 12.984 -27.996 1.00 90.62 203 LYS A C 1
ATOM 1572 O O . LYS A 1 203 ? 29.958 13.207 -28.774 1.00 90.62 203 LYS A O 1
ATOM 1577 N N . HIS A 1 204 ? 29.176 13.085 -26.674 1.00 87.12 204 HIS A N 1
ATOM 1578 C CA . HIS A 1 204 ? 30.443 13.438 -26.039 1.00 87.12 204 HIS A CA 1
ATOM 1579 C C . HIS A 1 204 ? 31.524 12.387 -26.314 1.00 87.12 204 HIS A C 1
ATOM 1581 O O . HIS A 1 204 ? 32.641 12.750 -26.671 1.00 87.12 204 HIS A O 1
ATOM 1587 N N . PHE A 1 205 ? 31.179 11.097 -26.225 1.00 85.31 205 PHE A N 1
ATOM 1588 C CA . PHE A 1 205 ? 32.098 10.015 -26.572 1.00 85.31 205 PHE A CA 1
ATOM 1589 C C . PHE A 1 205 ? 32.515 10.074 -28.048 1.00 85.31 205 PHE A C 1
ATOM 1591 O O . PHE A 1 205 ? 33.704 10.019 -28.346 1.00 85.31 205 PHE A O 1
ATOM 1598 N N . SER A 1 206 ? 31.554 10.266 -28.959 1.00 85.00 206 SER A N 1
ATOM 1599 C CA . SER A 1 206 ? 31.819 10.354 -30.402 1.00 85.00 206 SER A CA 1
ATOM 1600 C C . SER A 1 206 ? 32.759 11.501 -30.783 1.00 85.00 206 SER A C 1
ATOM 1602 O O . SER A 1 206 ? 33.483 11.383 -31.765 1.00 85.00 206 SER A O 1
ATOM 1604 N N . ASN A 1 207 ? 32.736 12.606 -30.035 1.00 81.38 207 ASN A N 1
ATOM 1605 C CA . ASN A 1 207 ? 33.573 13.782 -30.285 1.00 81.38 207 ASN A CA 1
ATOM 1606 C C . ASN A 1 207 ? 34.921 13.732 -29.541 1.00 81.38 207 ASN A C 1
ATOM 1608 O O . ASN A 1 207 ? 35.712 14.668 -29.648 1.00 81.38 207 ASN A O 1
ATOM 1612 N N . SER A 1 208 ? 35.178 12.682 -28.753 1.00 78.75 208 SER A N 1
ATOM 1613 C CA . SER A 1 208 ? 36.420 12.538 -27.996 1.00 78.75 208 SER A CA 1
ATOM 1614 C C . SER A 1 208 ? 37.579 12.133 -28.919 1.00 78.75 208 SER A C 1
ATOM 1616 O O . SER A 1 208 ? 37.421 11.212 -29.720 1.00 78.75 208 SER A O 1
ATOM 1618 N N . PRO A 1 209 ? 38.773 12.742 -28.794 1.00 63.28 209 PRO A N 1
ATOM 1619 C CA . PRO A 1 209 ? 39.929 12.421 -29.639 1.00 63.28 209 PRO A CA 1
ATOM 1620 C C . PRO A 1 209 ? 40.465 10.988 -29.454 1.00 63.28 209 PRO A C 1
ATOM 1622 O O . PRO A 1 209 ? 41.186 10.500 -30.316 1.00 63.28 209 PRO A O 1
ATOM 1625 N N . ASN A 1 210 ? 40.081 10.296 -28.372 1.00 60.88 210 ASN A N 1
ATOM 1626 C CA . ASN A 1 210 ? 40.440 8.898 -28.090 1.00 60.88 210 ASN A CA 1
ATOM 1627 C C . ASN A 1 210 ? 39.294 7.912 -28.402 1.00 60.88 210 ASN A C 1
ATOM 1629 O O . ASN A 1 210 ? 39.192 6.854 -27.780 1.00 60.88 210 ASN A O 1
ATOM 1633 N N . CYS A 1 211 ? 38.381 8.276 -29.305 1.00 62.12 211 CYS A N 1
ATOM 1634 C CA . CYS A 1 211 ? 37.230 7.452 -29.660 1.00 62.12 211 CYS A CA 1
ATOM 1635 C C . CYS A 1 211 ? 37.675 6.171 -30.391 1.00 62.12 211 CYS A C 1
ATOM 1637 O O . CYS A 1 211 ? 38.112 6.216 -31.538 1.00 62.12 211 CYS A O 1
ATOM 1639 N N . SER A 1 212 ? 37.530 5.020 -29.735 1.00 65.69 212 SER A N 1
ATOM 1640 C CA . SER A 1 212 ? 37.675 3.683 -30.327 1.00 65.69 212 SER A CA 1
ATOM 1641 C C . SER A 1 212 ? 36.318 3.104 -30.749 1.00 65.69 212 SER A C 1
ATOM 1643 O O . SER A 1 212 ? 36.046 1.924 -30.531 1.00 65.69 212 SER A O 1
ATOM 1645 N N . ALA A 1 213 ? 35.428 3.942 -31.291 1.00 66.88 213 ALA A N 1
ATOM 1646 C CA . ALA A 1 213 ? 34.158 3.468 -31.833 1.00 66.88 213 ALA A CA 1
ATOM 1647 C C . ALA A 1 213 ? 34.388 2.683 -33.128 1.00 66.88 213 ALA A C 1
ATOM 1649 O O . ALA A 1 213 ? 35.169 3.096 -33.986 1.00 66.88 213 ALA A O 1
ATOM 1650 N N . SER A 1 214 ? 33.670 1.573 -33.289 1.00 66.75 214 SER A N 1
ATOM 1651 C CA . SER A 1 214 ? 33.785 0.715 -34.476 1.00 66.75 214 SER A CA 1
ATOM 1652 C C . SER A 1 214 ? 33.145 1.341 -35.724 1.00 66.75 214 SER A C 1
ATOM 1654 O O . SER A 1 214 ? 33.378 0.886 -36.842 1.00 66.75 214 SER A O 1
ATOM 1656 N N . THR A 1 215 ? 32.310 2.372 -35.559 1.00 76.56 215 THR A N 1
ATOM 1657 C CA . THR A 1 215 ? 31.531 3.006 -36.636 1.00 76.56 215 THR A CA 1
ATOM 1658 C C . THR A 1 215 ? 31.312 4.493 -36.333 1.00 76.56 215 THR A C 1
ATOM 1660 O O . THR A 1 215 ? 31.474 4.930 -35.197 1.00 76.56 215 THR A O 1
ATOM 1663 N N . VAL A 1 216 ? 30.960 5.297 -37.340 1.00 84.56 216 VAL A N 1
ATOM 1664 C CA . VAL A 1 216 ? 30.688 6.736 -37.191 1.00 84.56 216 VAL A CA 1
ATOM 1665 C C . VAL A 1 216 ? 29.235 6.977 -36.774 1.00 84.56 216 VAL A C 1
ATOM 1667 O O . VAL A 1 216 ? 28.308 6.482 -37.415 1.00 84.56 216 VAL A O 1
ATOM 1670 N N . LEU A 1 217 ? 29.033 7.795 -35.736 1.00 88.56 217 LEU A N 1
ATOM 1671 C CA . LEU A 1 217 ? 27.701 8.207 -35.291 1.00 88.56 217 LEU A CA 1
ATOM 1672 C C . LEU A 1 217 ? 27.006 9.074 -36.370 1.00 88.56 217 LEU A C 1
ATOM 1674 O O . LEU A 1 217 ? 27.585 10.081 -36.789 1.00 88.56 217 LEU A O 1
ATOM 1678 N N . PRO A 1 218 ? 25.773 8.743 -36.806 1.00 88.81 218 PRO A N 1
ATOM 1679 C CA . PRO A 1 218 ? 25.024 9.541 -37.778 1.00 88.81 218 PRO A CA 1
ATOM 1680 C C . PRO A 1 218 ? 24.741 10.972 -37.308 1.00 88.81 218 PRO A C 1
ATOM 1682 O O . PRO A 1 218 ? 24.719 11.254 -36.105 1.00 88.81 218 PRO A O 1
ATOM 1685 N N . LYS A 1 219 ? 24.452 11.879 -38.254 1.00 86.62 219 LYS A N 1
ATOM 1686 C CA . LYS A 1 219 ? 24.080 13.267 -37.926 1.00 86.62 219 LYS A CA 1
ATOM 1687 C C . LYS A 1 219 ? 22.709 13.324 -37.264 1.00 86.62 219 LYS A C 1
ATOM 1689 O O . LYS A 1 219 ? 22.548 14.019 -36.259 1.00 86.62 219 LYS A O 1
ATOM 1694 N N . GLN A 1 220 ? 21.750 12.581 -37.810 1.00 90.69 220 GLN A N 1
ATOM 1695 C CA . GLN A 1 220 ? 20.417 12.435 -37.247 1.00 90.69 220 GLN A CA 1
ATOM 1696 C C . GLN A 1 220 ? 20.129 10.971 -36.925 1.00 90.69 220 GLN A C 1
ATOM 1698 O O . GLN A 1 220 ? 20.354 10.071 -37.736 1.00 90.69 220 GLN A O 1
ATOM 1703 N N . TRP A 1 221 ? 19.641 10.736 -35.711 1.00 93.00 221 TRP A N 1
ATOM 1704 C CA . TRP A 1 221 ? 19.244 9.417 -35.239 1.00 93.00 221 TRP A CA 1
ATOM 1705 C C . TRP A 1 221 ? 18.271 9.532 -34.070 1.00 93.00 221 TRP A C 1
ATOM 1707 O O . TRP A 1 221 ? 18.317 10.510 -33.312 1.00 93.00 221 TRP A O 1
ATOM 1717 N N . ILE A 1 222 ? 17.446 8.507 -33.890 1.00 94.06 222 ILE A N 1
ATOM 1718 C CA . ILE A 1 222 ? 16.498 8.357 -32.777 1.00 94.06 222 ILE A CA 1
ATOM 1719 C C . ILE A 1 222 ? 16.792 7.083 -31.988 1.00 94.06 222 ILE A C 1
ATOM 1721 O O . ILE A 1 222 ? 17.430 6.165 -32.503 1.00 94.06 222 ILE A O 1
ATOM 1725 N N . PHE A 1 223 ? 16.353 7.034 -30.733 1.00 94.00 223 PHE A N 1
ATOM 1726 C CA . PHE A 1 223 ? 16.389 5.800 -29.952 1.00 94.00 223 PHE A CA 1
ATOM 1727 C C . PHE A 1 223 ? 15.268 4.870 -30.407 1.00 94.00 223 PHE A C 1
ATOM 1729 O O . PHE A 1 223 ? 14.164 5.336 -30.689 1.00 94.00 223 PHE A O 1
ATOM 1736 N N . LEU A 1 224 ? 15.546 3.573 -30.452 1.00 90.44 224 LEU A N 1
ATOM 1737 C CA . LEU A 1 224 ? 14.525 2.555 -30.651 1.00 90.44 224 LEU A CA 1
ATOM 1738 C C . LEU A 1 224 ? 14.137 1.929 -29.316 1.00 90.44 224 LEU A C 1
ATOM 1740 O O . LEU A 1 224 ? 14.998 1.541 -28.526 1.00 90.44 224 LEU A O 1
ATOM 1744 N N . ASP A 1 225 ? 12.832 1.828 -29.094 1.00 87.50 225 ASP A N 1
ATOM 1745 C CA . ASP A 1 225 ? 12.241 1.094 -27.988 1.00 87.50 225 ASP A CA 1
ATOM 1746 C C . ASP A 1 225 ? 12.173 -0.396 -28.324 1.00 87.50 225 ASP A C 1
ATOM 1748 O O . ASP A 1 225 ? 11.305 -0.847 -29.076 1.00 87.50 225 ASP A O 1
ATOM 1752 N N . MET A 1 226 ? 13.112 -1.158 -27.760 1.00 75.81 226 MET A N 1
ATOM 1753 C CA . MET A 1 226 ? 13.212 -2.602 -27.972 1.00 75.81 226 MET A CA 1
ATOM 1754 C C . MET A 1 226 ? 12.260 -3.411 -27.090 1.00 75.81 226 MET A C 1
ATOM 1756 O O . MET A 1 226 ? 12.291 -4.643 -27.144 1.00 75.81 226 MET A O 1
ATOM 1760 N N . THR A 1 227 ? 11.394 -2.768 -26.298 1.00 70.06 227 THR A N 1
ATOM 1761 C CA . THR A 1 227 ? 10.318 -3.449 -25.568 1.00 70.06 227 THR A CA 1
ATOM 1762 C C . THR A 1 227 ? 9.177 -3.795 -26.529 1.00 70.06 227 THR A C 1
ATOM 1764 O O . THR A 1 227 ? 8.053 -3.311 -26.437 1.00 70.06 227 THR A O 1
ATOM 1767 N N . ALA A 1 228 ? 9.489 -4.621 -27.529 1.00 60.78 228 ALA A N 1
ATOM 1768 C CA . ALA A 1 228 ? 8.593 -4.924 -28.630 1.00 60.78 228 ALA A CA 1
ATOM 1769 C C . ALA A 1 228 ? 7.244 -5.457 -28.120 1.00 60.78 228 ALA A C 1
ATOM 1771 O O . ALA A 1 228 ? 7.170 -6.499 -27.465 1.00 60.78 228 ALA A O 1
ATOM 1772 N N . ILE A 1 229 ? 6.158 -4.768 -28.473 1.00 55.75 229 ILE A N 1
ATOM 1773 C CA . ILE A 1 229 ? 4.794 -5.273 -28.309 1.00 55.75 229 ILE A CA 1
ATOM 1774 C C . ILE A 1 229 ? 4.399 -5.875 -29.657 1.00 55.75 229 ILE A C 1
ATOM 1776 O O . ILE A 1 229 ? 4.348 -5.174 -30.665 1.00 55.75 229 ILE A O 1
ATOM 1780 N N . ASN A 1 230 ? 4.134 -7.183 -29.689 1.00 56.62 230 ASN A N 1
ATOM 1781 C CA . ASN A 1 230 ? 3.744 -7.917 -30.902 1.00 56.62 230 ASN A CA 1
ATOM 1782 C C . ASN A 1 230 ? 4.758 -7.828 -32.065 1.00 56.62 230 ASN A C 1
ATOM 1784 O O . ASN A 1 230 ? 4.362 -7.872 -33.226 1.00 56.62 230 ASN A O 1
ATOM 1788 N N . GLY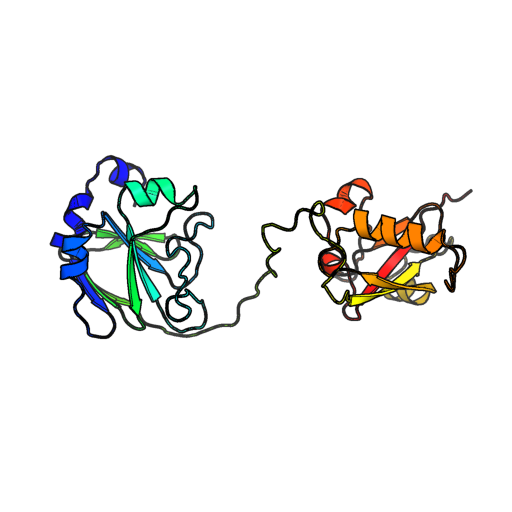 A 1 231 ? 6.057 -7.702 -31.767 1.00 62.44 231 GLY A N 1
ATOM 1789 C CA . GLY A 1 231 ? 7.121 -7.671 -32.781 1.00 62.44 231 GLY A CA 1
ATOM 1790 C C . GLY A 1 231 ? 7.320 -6.322 -33.482 1.00 62.44 231 GLY A C 1
ATOM 1791 O O . GLY A 1 231 ? 8.165 -6.227 -34.369 1.00 62.44 231 GLY A O 1
ATOM 1792 N N . PHE A 1 232 ? 6.588 -5.278 -33.078 1.00 69.06 232 PHE A N 1
ATOM 1793 C CA . PHE A 1 232 ? 6.795 -3.911 -33.556 1.00 69.06 232 PHE A CA 1
ATOM 1794 C C . PHE A 1 232 ? 7.752 -3.149 -32.637 1.00 69.06 232 PHE A C 1
ATOM 1796 O O . PHE A 1 232 ? 7.644 -3.234 -31.413 1.00 69.06 232 PHE A O 1
ATOM 1803 N N . VAL A 1 233 ? 8.658 -2.381 -33.241 1.00 74.75 233 VAL A N 1
ATOM 1804 C CA . VAL A 1 233 ? 9.584 -1.472 -32.554 1.00 74.75 233 VAL A CA 1
ATOM 1805 C C . VAL A 1 233 ? 9.170 -0.040 -32.836 1.00 74.75 233 VAL A C 1
ATOM 1807 O O . VAL A 1 233 ? 8.765 0.291 -33.951 1.00 74.75 233 VAL A O 1
ATOM 1810 N N . PHE A 1 234 ? 9.290 0.814 -31.825 1.00 83.00 234 PHE A N 1
ATOM 1811 C CA . PHE A 1 234 ? 8.906 2.215 -31.922 1.00 83.00 234 PHE A CA 1
ATOM 1812 C C . PHE A 1 234 ? 10.126 3.118 -31.774 1.00 83.00 234 PHE A C 1
ATOM 1814 O O . PHE A 1 234 ? 10.969 2.922 -30.902 1.00 83.00 234 PHE A O 1
ATOM 1821 N N . GLY A 1 235 ? 10.220 4.124 -32.639 1.00 88.81 235 GLY A N 1
ATOM 1822 C CA . GLY A 1 235 ? 11.178 5.208 -32.472 1.00 88.81 235 GLY A CA 1
ATOM 1823 C C . GLY A 1 235 ? 10.708 6.180 -31.395 1.00 88.81 235 GLY A C 1
ATOM 1824 O O . GLY A 1 235 ? 9.546 6.585 -31.389 1.00 88.81 235 GLY A O 1
ATOM 1825 N N . ILE A 1 236 ? 11.608 6.576 -30.502 1.00 89.88 236 ILE A N 1
ATOM 1826 C CA . ILE A 1 236 ? 11.333 7.615 -29.510 1.00 89.88 236 ILE A CA 1
ATOM 1827 C C . ILE A 1 236 ? 11.471 8.988 -30.171 1.00 89.88 236 ILE A C 1
ATOM 1829 O O . ILE A 1 236 ? 12.525 9.312 -30.726 1.00 89.88 236 ILE A O 1
ATOM 1833 N N . ASP A 1 237 ? 10.419 9.806 -30.076 1.00 89.31 237 ASP A N 1
ATOM 1834 C CA . ASP A 1 237 ? 10.455 11.210 -30.496 1.00 89.31 237 ASP A CA 1
ATOM 1835 C C . ASP A 1 237 ? 11.548 11.959 -29.704 1.00 89.31 237 ASP A C 1
ATOM 1837 O O . ASP A 1 237 ? 11.522 11.933 -28.466 1.00 89.31 237 ASP A O 1
ATOM 1841 N N . PRO A 1 238 ? 12.489 12.655 -30.373 1.00 89.12 238 PRO A N 1
ATOM 1842 C CA . PRO A 1 238 ? 13.527 13.443 -29.711 1.00 89.12 238 PRO A CA 1
ATOM 1843 C C . PRO A 1 238 ? 13.019 14.411 -28.632 1.00 89.12 238 PRO A C 1
ATOM 1845 O O . PRO A 1 238 ? 13.717 14.654 -27.648 1.00 89.12 238 PRO A O 1
ATOM 1848 N N . ASN A 1 239 ? 11.804 14.949 -28.776 1.00 87.56 239 ASN A N 1
ATOM 1849 C CA . ASN A 1 239 ? 11.204 15.872 -27.808 1.00 87.56 239 ASN A CA 1
ATOM 1850 C C . ASN A 1 239 ? 10.726 15.179 -26.523 1.00 87.56 239 ASN A C 1
ATOM 1852 O O . ASN A 1 239 ? 10.509 15.844 -25.510 1.00 87.56 239 ASN A O 1
ATOM 1856 N N . LEU A 1 240 ? 10.564 13.854 -26.550 1.00 85.25 240 LEU A N 1
ATOM 1857 C CA . LEU A 1 240 ? 10.115 13.047 -25.416 1.00 85.25 240 LEU A CA 1
ATOM 1858 C C . LEU A 1 240 ? 11.269 12.359 -24.680 1.00 85.25 240 LEU A C 1
ATOM 1860 O O . LEU A 1 240 ? 11.046 11.731 -23.650 1.00 85.25 240 LEU A O 1
ATOM 1864 N N . GLU A 1 241 ? 12.513 12.495 -25.138 1.00 87.00 241 GLU A N 1
ATOM 1865 C CA . GLU A 1 241 ? 13.666 11.788 -24.565 1.00 87.00 241 GLU A CA 1
ATOM 1866 C C . GLU A 1 241 ? 13.875 12.024 -23.064 1.00 87.00 241 GLU A C 1
ATOM 1868 O O . GLU A 1 241 ? 14.338 11.134 -22.358 1.00 87.00 241 GLU A O 1
ATOM 1873 N N . SER A 1 242 ? 13.539 13.207 -22.552 1.00 84.81 242 SER A N 1
ATOM 1874 C CA . SER A 1 242 ? 13.643 13.514 -21.119 1.00 84.81 242 SER A CA 1
ATOM 1875 C C . SER A 1 242 ? 12.575 12.813 -20.267 1.00 84.81 242 SER A C 1
ATOM 1877 O O . SER A 1 242 ? 12.716 12.734 -19.047 1.00 84.81 242 SER A O 1
ATOM 1879 N N . ALA A 1 243 ? 11.512 12.297 -20.892 1.00 80.94 243 ALA A N 1
ATOM 1880 C CA . ALA A 1 243 ? 10.431 11.568 -20.232 1.00 80.94 243 ALA A CA 1
ATOM 1881 C C . ALA A 1 243 ? 10.697 10.053 -20.128 1.00 80.94 243 ALA A C 1
ATOM 1883 O O . ALA A 1 243 ? 10.078 9.381 -19.293 1.00 80.94 243 ALA A O 1
ATOM 1884 N N . HIS A 1 244 ? 11.625 9.532 -20.937 1.00 83.31 244 HIS A N 1
ATOM 1885 C CA . HIS A 1 244 ? 12.008 8.121 -20.990 1.00 83.31 244 HIS A CA 1
ATOM 1886 C C . HIS A 1 244 ? 13.372 7.884 -20.337 1.00 83.31 244 HIS A C 1
ATOM 1888 O O . HIS A 1 244 ? 14.274 8.721 -20.411 1.00 83.31 244 HIS A O 1
ATOM 1894 N N . PHE A 1 245 ? 13.540 6.720 -19.715 1.00 85.38 245 PHE A N 1
ATOM 1895 C CA . PHE A 1 245 ? 14.812 6.283 -19.146 1.00 85.38 245 PHE A CA 1
ATOM 1896 C C . PHE A 1 245 ? 15.424 5.177 -19.985 1.00 85.38 245 PHE A C 1
ATOM 1898 O O . PHE A 1 245 ? 14.724 4.427 -20.657 1.00 85.38 245 PHE A O 1
ATOM 1905 N N . ILE A 1 246 ? 16.745 5.026 -19.894 1.00 86.12 246 ILE A N 1
ATOM 1906 C CA . ILE A 1 246 ? 17.441 3.968 -20.624 1.00 86.12 246 ILE A CA 1
ATOM 1907 C C . ILE A 1 246 ? 16.872 2.579 -20.321 1.00 86.12 246 ILE A C 1
ATOM 1909 O O . ILE A 1 246 ? 16.684 1.783 -21.230 1.00 86.12 246 ILE A O 1
ATOM 1913 N N . THR A 1 247 ? 16.515 2.296 -19.068 1.00 84.88 247 THR A N 1
ATOM 1914 C CA . THR A 1 247 ? 15.925 1.008 -18.674 1.00 84.88 247 THR A CA 1
ATOM 1915 C C . THR A 1 247 ? 14.577 0.717 -19.310 1.00 84.88 247 THR A C 1
ATOM 1917 O O . THR A 1 247 ? 14.178 -0.441 -19.309 1.00 84.88 247 THR A O 1
ATOM 1920 N N . ASP A 1 248 ? 13.884 1.738 -19.814 1.00 83.88 248 ASP A N 1
ATOM 1921 C CA . ASP A 1 248 ? 12.565 1.578 -20.419 1.00 83.88 248 ASP A CA 1
ATOM 1922 C C . ASP A 1 248 ? 12.660 1.029 -21.852 1.00 83.88 248 ASP A C 1
ATOM 1924 O O . ASP A 1 248 ? 11.667 0.521 -22.346 1.00 83.88 248 ASP A O 1
ATOM 1928 N N . ILE A 1 249 ? 13.832 1.114 -22.502 1.00 86.50 249 ILE A N 1
ATOM 1929 C CA . ILE A 1 249 ? 13.994 0.819 -23.939 1.00 86.50 249 ILE A CA 1
ATOM 1930 C C . ILE A 1 249 ? 15.088 -0.210 -24.264 1.00 86.50 249 ILE A C 1
ATOM 1932 O O . ILE A 1 249 ? 15.298 -0.541 -25.431 1.00 86.50 249 ILE A O 1
ATOM 1936 N N . LEU A 1 250 ? 15.833 -0.683 -23.258 1.00 84.44 250 LEU A N 1
ATOM 1937 C CA . LEU A 1 250 ? 16.908 -1.662 -23.454 1.00 84.44 250 LEU A CA 1
ATOM 1938 C C . LEU A 1 250 ? 16.355 -3.036 -23.839 1.00 84.44 250 LEU A C 1
ATOM 1940 O O . LEU A 1 250 ? 15.337 -3.478 -23.308 1.00 84.44 250 LEU A O 1
ATOM 1944 N N . SER A 1 251 ? 17.103 -3.758 -24.677 1.00 77.88 251 SER A N 1
ATOM 1945 C CA . SER A 1 251 ? 16.893 -5.197 -24.847 1.00 77.88 251 SER A CA 1
ATOM 1946 C C . SER A 1 251 ? 17.276 -5.969 -23.573 1.00 77.88 251 SER A C 1
ATOM 1948 O O . SER A 1 251 ? 17.997 -5.465 -22.701 1.00 77.88 251 SER A O 1
ATOM 1950 N N . ASN A 1 252 ? 16.848 -7.233 -23.491 1.00 69.75 252 ASN A N 1
ATOM 1951 C CA . ASN A 1 252 ? 17.169 -8.131 -22.373 1.00 69.75 252 ASN A CA 1
ATOM 1952 C C . ASN A 1 252 ? 18.687 -8.290 -22.129 1.00 69.75 252 ASN A C 1
ATOM 1954 O O . ASN A 1 252 ? 19.096 -8.538 -20.996 1.00 69.75 252 ASN A O 1
ATOM 1958 N N . ASP A 1 253 ? 19.520 -8.064 -23.150 1.00 75.88 253 ASP A N 1
ATOM 1959 C CA . ASP A 1 253 ? 20.980 -8.213 -23.097 1.00 75.88 253 ASP A CA 1
ATOM 1960 C C . ASP A 1 253 ? 21.736 -6.887 -22.863 1.00 75.88 253 ASP A C 1
ATOM 1962 O O . ASP A 1 253 ? 22.945 -6.792 -23.090 1.00 75.88 253 ASP A O 1
ATOM 1966 N N . ASN A 1 254 ? 21.045 -5.858 -22.352 1.00 84.12 254 ASN A N 1
ATOM 1967 C CA . ASN A 1 254 ? 21.564 -4.492 -22.173 1.00 84.12 254 ASN A CA 1
ATOM 1968 C C . ASN A 1 254 ? 22.057 -3.859 -23.483 1.00 84.12 254 ASN A C 1
ATOM 1970 O O . ASN A 1 254 ? 23.087 -3.171 -23.510 1.00 84.12 254 ASN A O 1
ATOM 1974 N N . GLU A 1 255 ? 21.312 -4.074 -24.563 1.00 89.12 255 GLU A N 1
ATOM 1975 C CA . GLU A 1 255 ? 21.602 -3.479 -25.861 1.00 89.12 255 GLU A CA 1
ATOM 1976 C C . GLU A 1 255 ? 20.674 -2.299 -26.132 1.00 89.12 255 GLU A C 1
ATOM 1978 O O . GLU A 1 255 ? 19.479 -2.332 -25.832 1.00 89.12 255 GLU A O 1
ATOM 1983 N N . LEU A 1 256 ? 21.258 -1.241 -26.684 1.00 92.19 256 LEU A N 1
ATOM 1984 C CA . LEU A 1 256 ? 20.591 -0.008 -27.061 1.00 92.19 256 LEU A CA 1
ATOM 1985 C C . LEU A 1 256 ? 20.744 0.187 -28.564 1.00 92.19 256 LEU A C 1
ATOM 1987 O O . LEU A 1 256 ? 21.868 0.193 -29.066 1.00 92.19 256 LEU A O 1
ATOM 1991 N N . PHE A 1 257 ? 19.636 0.403 -29.264 1.00 91.38 257 PHE A N 1
ATOM 1992 C CA . PHE A 1 257 ? 19.636 0.556 -30.715 1.00 91.38 257 PHE A CA 1
ATOM 1993 C C . PHE A 1 257 ? 19.289 1.989 -31.107 1.00 91.38 257 PHE A C 1
ATOM 1995 O O . PHE A 1 257 ? 18.346 2.593 -30.589 1.00 91.38 257 PHE A O 1
ATOM 2002 N N . LEU A 1 258 ? 20.085 2.539 -32.020 1.00 93.44 258 LEU A N 1
ATOM 2003 C CA . LEU A 1 258 ? 19.896 3.859 -32.604 1.00 93.44 258 LEU A CA 1
ATOM 2004 C C . LEU A 1 258 ? 19.485 3.688 -34.062 1.00 93.44 258 LEU A C 1
ATOM 2006 O O . LEU A 1 258 ? 20.190 3.023 -34.817 1.00 93.44 258 LEU A O 1
ATOM 2010 N N . LEU A 1 259 ? 18.391 4.315 -34.480 1.00 90.62 259 LEU A N 1
ATOM 2011 C CA . LEU A 1 259 ? 17.973 4.322 -35.879 1.00 90.62 259 LEU A CA 1
ATOM 2012 C C . LEU A 1 259 ? 18.449 5.601 -36.556 1.00 90.62 259 LEU A C 1
ATOM 2014 O O . LEU A 1 259 ? 18.101 6.696 -36.110 1.00 90.62 259 LEU A O 1
ATOM 2018 N N . ARG A 1 260 ? 19.212 5.474 -37.644 1.00 89.56 260 ARG A N 1
ATOM 2019 C CA . ARG A 1 260 ? 19.608 6.608 -38.489 1.00 89.56 260 ARG A CA 1
ATOM 2020 C C . ARG A 1 260 ? 18.386 7.269 -39.146 1.00 89.56 260 ARG A C 1
ATOM 2022 O O . ARG A 1 260 ? 17.470 6.582 -39.578 1.00 89.56 260 ARG A O 1
ATOM 2029 N N . GLN A 1 261 ? 18.408 8.599 -39.245 1.00 84.56 261 GLN A N 1
ATOM 2030 C CA . GLN A 1 261 ? 17.343 9.429 -39.833 1.00 84.56 261 GLN A CA 1
ATOM 2031 C C . GLN A 1 261 ? 17.847 10.391 -40.926 1.00 84.56 261 GLN A C 1
ATOM 2033 O O . GLN A 1 261 ? 17.123 11.298 -41.312 1.00 84.56 261 GLN A O 1
ATOM 2038 N N . ASP A 1 262 ? 19.091 10.261 -41.399 1.00 72.69 262 ASP A N 1
ATOM 2039 C CA . ASP A 1 262 ? 19.606 11.196 -42.410 1.00 72.69 262 ASP A CA 1
ATOM 2040 C C . ASP A 1 262 ? 18.762 11.138 -43.699 1.00 72.69 262 ASP A C 1
ATOM 2042 O O . ASP A 1 262 ? 18.491 10.048 -44.208 1.00 72.69 262 ASP A O 1
ATOM 2046 N N . ASP A 1 263 ? 18.399 12.313 -44.223 1.00 55.28 263 ASP A N 1
ATOM 2047 C CA . ASP A 1 263 ? 17.561 12.471 -45.413 1.00 55.28 263 ASP A CA 1
ATOM 2048 C C . ASP A 1 263 ? 18.065 11.643 -46.602 1.00 55.28 263 ASP A C 1
ATOM 2050 O O . ASP A 1 263 ? 19.248 11.685 -46.968 1.00 55.28 263 ASP A O 1
ATOM 2054 N N . GLN A 1 264 ? 17.128 10.943 -47.248 1.00 50.75 264 GLN A N 1
ATOM 2055 C CA . GLN A 1 264 ? 17.314 10.475 -48.614 1.00 50.75 264 GLN A CA 1
ATOM 2056 C C . GLN A 1 264 ? 17.487 11.703 -49.508 1.00 50.75 264 GLN A C 1
ATOM 2058 O O . GLN A 1 264 ? 16.598 12.552 -49.589 1.00 50.75 264 GLN A O 1
ATOM 2063 N N . LYS A 1 265 ? 18.654 11.815 -50.137 1.00 34.28 265 LYS A N 1
ATOM 2064 C CA . LYS A 1 265 ? 18.925 12.824 -51.153 1.00 34.28 265 LYS A CA 1
ATOM 2065 C C . LYS A 1 265 ? 19.005 12.163 -52.513 1.00 34.28 265 LYS A C 1
ATOM 2067 O O . LYS A 1 265 ? 19.645 11.090 -52.578 1.00 34.28 265 LYS A O 1
#

Secondary structure (DSSP, 8-state):
--HHHHHTTTTTTGGGGEEEEETTEE-HHHHHHH--SEEEEESSS-BTTTB-TT---SSGGG---SSSS-EEEEEE-HHHHHHGGGT---EEEEEESEEEEEESS-EEEEETTEEEEE-SEEEEEE---------PPPP-TT--GGG--TTS---EEEEEEEE---TT-----HHHHHHTPEEEEEEEE-TT-BHHHHHHHHHHHHTSTT---SSPPPSSEEEEEEEEETTEEEEPPGGGGGG-BGGGT--TTSEEEEEE-PPP-

Radius of gyration: 27.53 Å; chains: 1; bounding box: 65×35×77 Å

InterPro domains:
  IPR000756 Diacylglycerol kinase, accessory domain [PF00609] (2-115)
  IPR000756 Diacylglycerol kinase, accessory domain [SM00045] (1-115)
  IPR016064 NAD kinase/diacylglycerol kinase-like domain superfamily [SSF111331] (31-135)
  IPR037607 Diacylglycerol kinase [PTHR11255] (1-141)
  IPR056383 Diacylglycerol kinase iota-like domain [PF23578] (175-259)